Protein AF-0000000075772044 (afdb_homodimer)

Solvent-accessible surface area (backbone atoms only — not comparable to full-atom values): 18162 Å² total; per-residue (Å²): 140,86,80,78,79,76,78,76,75,72,71,73,71,61,75,82,73,80,71,65,48,26,32,25,31,59,36,70,56,97,61,34,44,30,43,41,35,38,30,55,50,97,77,28,26,38,38,38,38,43,37,35,40,49,54,53,44,52,20,14,31,36,29,22,38,16,14,32,64,92,41,59,70,57,12,58,57,63,24,42,84,78,71,51,48,29,18,28,64,86,44,92,61,32,26,56,20,32,58,28,59,48,51,25,44,61,84,64,66,6,41,22,73,42,77,49,73,40,69,63,43,36,87,51,55,65,46,37,48,66,5,13,18,46,34,40,28,69,25,44,41,43,38,34,69,65,76,51,94,44,7,46,70,63,12,54,14,66,54,70,70,43,47,33,43,23,6,34,60,30,66,71,56,59,73,55,85,127,136,87,80,79,79,75,79,75,74,72,72,72,70,62,75,83,73,81,70,65,48,27,32,23,32,58,36,69,57,98,62,34,44,32,41,40,34,38,32,55,49,96,75,28,25,37,37,37,38,44,38,36,41,48,56,52,43,52,21,14,31,36,29,21,37,17,15,31,64,92,43,61,72,56,13,58,56,64,24,40,84,77,72,52,48,29,18,27,63,87,43,90,61,32,26,56,19,32,57,26,61,48,52,24,44,61,84,65,67,5,42,22,75,41,76,49,72,39,68,63,43,36,86,51,54,65,45,38,46,67,6,14,18,44,36,38,27,68,25,45,40,43,39,34,68,66,75,51,95,42,8,47,70,63,11,54,12,66,54,69,69,43,47,32,42,24,6,33,59,30,65,73,58,58,74,54,84,127

Radius of gyration: 23.58 Å; Cα contacts (8 Å, |Δi|>4): 1017; chains: 2; bounding box: 78×52×84 Å

Sequence (356 aa):
MIFCLLICFSVMVGPIICLPRSAVVHLISEEVTGSITFTEVDDGVHVKGTIRGLEAGNYGFHIHELGDTITCDAAGAHLNPDATNHGGRDHTIRHVGDLGNIQFVGTGIGVAEVDFVDKVIALRGRNNILGRTLVLHGQEDDLGLGGHETSLTTGNAGSRVVCAVIGVNSPVEAWVDEMIFCLLICFSVMVGPIICLPRSAVVHLISEEVTGSITFTEVDDGVHVKGTIRGLEAGNYGFHIHELGDTITCDAAGAHLNPDATNHGGRDHTIRHVGDLGNIQFVGTGIGVAEVDFVDKVIALRGRNNILGRTLVLHGQEDDLGLGGHETSLTTGNAGSRVVCAVIGVNSPVEAWVDE

Nearest PDB structures (foldseek):
  3l9e-assembly2_D  TM=9.404E-01  e=1.476E-16  Bombyx mori
  3l9y-assembly1_A  TM=9.402E-01  e=4.718E-16  Bombyx mori
  2zkx-assembly1_B  TM=9.271E-01  e=8.205E-16  Homo sapiens
  3cqp-assembly2_B  TM=9.232E-01  e=5.691E-15  Homo sapiens
  6zs1-assembly1_C  TM=9.245E-01  e=8.859E-15  Thermochaetoides thermophila DSM 1495

Structure (mmCIF, N/CA/C/O backbone):
data_AF-0000000075772044-model_v1
#
loop_
_entity.id
_entity.type
_entity.pdbx_description
1 polymer 'Superoxide dismutase'
#
loop_
_atom_site.group_PDB
_atom_site.id
_atom_site.type_symbol
_atom_site.label_atom_id
_atom_site.label_alt_id
_atom_site.label_comp_id
_atom_site.label_asym_id
_atom_site.label_entity_id
_atom_site.label_seq_id
_atom_site.pdbx_PDB_ins_code
_atom_site.Cartn_x
_atom_site.Cartn_y
_atom_site.Cartn_z
_atom_site.occupancy
_atom_site.B_iso_or_equiv
_atom_site.auth_seq_id
_atom_site.auth_comp_id
_atom_site.auth_asym_id
_atom_site.auth_atom_id
_atom_site.pdbx_PDB_model_num
ATOM 1 N N . MET A 1 1 ? 55.344 8.383 38.469 1 31.86 1 MET A N 1
ATOM 2 C CA . MET A 1 1 ? 54.875 7.547 37.375 1 31.86 1 MET A CA 1
ATOM 3 C C . MET A 1 1 ? 53.375 7.32 37.438 1 31.86 1 MET A C 1
ATOM 5 O O . MET A 1 1 ? 52.906 6.555 38.281 1 31.86 1 MET A O 1
ATOM 9 N N . ILE A 1 2 ? 52.469 8.406 37.125 1 46.94 2 ILE A N 1
ATOM 10 C CA . ILE A 1 2 ? 51 8.516 37.125 1 46.94 2 ILE A CA 1
ATOM 11 C C . ILE A 1 2 ? 50.438 7.664 36 1 46.94 2 ILE A C 1
ATOM 13 O O . ILE A 1 2 ? 50.781 7.879 34.812 1 46.94 2 ILE A O 1
ATOM 17 N N . PHE A 1 3 ? 50.156 6.316 36.25 1 36.91 3 PHE A N 1
ATOM 18 C CA . PHE A 1 3 ? 49.5 5.395 35.312 1 36.91 3 PHE A CA 1
ATOM 19 C C . PHE A 1 3 ? 48.094 5.855 35.031 1 36.91 3 PHE A C 1
ATOM 21 O O . PHE A 1 3 ? 47.25 5.969 35.906 1 36.91 3 PHE A O 1
ATOM 28 N N . CYS A 1 4 ? 47.812 6.727 34.094 1 32.81 4 CYS A N 1
ATOM 29 C CA . CYS A 1 4 ? 46.5 7.082 33.562 1 32.81 4 CYS A CA 1
ATOM 30 C C . CYS A 1 4 ? 45.812 5.863 32.969 1 32.81 4 CYS A C 1
ATOM 32 O O . CYS A 1 4 ? 46.25 5.289 31.984 1 32.81 4 CYS A O 1
ATOM 34 N N . LEU A 1 5 ? 45.094 5.062 33.781 1 34.53 5 LEU A N 1
ATOM 35 C CA . LEU A 1 5 ? 44.219 4.02 33.281 1 34.53 5 LEU A CA 1
ATOM 36 C C . LEU A 1 5 ? 43.125 4.605 32.375 1 34.53 5 LEU A C 1
ATOM 38 O O . LEU A 1 5 ? 42.281 5.395 32.812 1 34.53 5 LEU A O 1
ATOM 42 N N . LEU A 1 6 ? 43.375 4.758 31.094 1 39.5 6 LEU A N 1
ATOM 43 C CA . LEU A 1 6 ? 42.375 5.105 30.078 1 39.5 6 LEU A CA 1
ATOM 44 C C . LEU A 1 6 ? 41.25 4.086 30.062 1 39.5 6 LEU A C 1
ATOM 46 O O . LEU A 1 6 ? 41.469 2.896 29.828 1 39.5 6 LEU A O 1
ATOM 50 N N . ILE A 1 7 ? 40.188 4.289 30.812 1 41.97 7 ILE A N 1
ATOM 51 C CA . ILE A 1 7 ? 39 3.451 30.719 1 41.97 7 ILE A CA 1
ATOM 52 C C . ILE A 1 7 ? 38.406 3.551 29.328 1 41.97 7 ILE A C 1
ATOM 54 O O . ILE A 1 7 ? 37.969 4.629 28.906 1 41.97 7 ILE A O 1
ATOM 58 N N . CYS A 1 8 ? 38.875 2.689 28.375 1 39.44 8 CYS A N 1
ATOM 59 C CA . CYS A 1 8 ? 38.25 2.496 27.078 1 39.44 8 CYS A CA 1
ATOM 60 C C . CYS A 1 8 ? 36.812 2.018 27.25 1 39.44 8 CYS A C 1
ATOM 62 O O . CYS A 1 8 ? 36.562 0.896 27.703 1 39.44 8 CYS A O 1
ATOM 64 N N . PHE A 1 9 ? 35.969 2.977 27.656 1 42.56 9 PHE A N 1
ATOM 65 C CA . PHE A 1 9 ? 34.594 2.564 27.578 1 42.56 9 PHE A CA 1
ATOM 66 C C . PHE A 1 9 ? 34.219 2.131 26.172 1 42.56 9 PHE A C 1
ATOM 68 O O . PHE A 1 9 ? 34.219 2.943 25.234 1 42.56 9 PHE A O 1
ATOM 75 N N . SER A 1 10 ? 34.5 0.855 25.844 1 39.53 10 SER A N 1
ATOM 76 C CA . SER A 1 10 ? 33.938 0.32 24.609 1 39.53 10 SER A CA 1
ATOM 77 C C . SER A 1 10 ? 32.406 0.494 24.594 1 39.53 10 SER A C 1
ATOM 79 O O . SER A 1 10 ? 31.719 -0.042 25.469 1 39.53 10 SER A O 1
ATOM 81 N N . VAL A 1 11 ? 31.906 1.582 24.266 1 41.75 11 VAL A N 1
ATOM 82 C CA . VAL A 1 11 ? 30.484 1.576 23.938 1 41.75 11 VAL A CA 1
ATOM 83 C C . VAL A 1 11 ? 30.172 0.436 22.969 1 41.75 11 VAL A C 1
ATOM 85 O O . VAL A 1 11 ? 30.672 0.415 21.844 1 41.75 11 VAL A O 1
ATOM 88 N N . MET A 1 12 ? 29.891 -0.772 23.5 1 35.41 12 MET A N 1
ATOM 89 C CA . MET A 1 12 ? 29.375 -1.804 22.609 1 35.41 12 MET A CA 1
ATOM 90 C C . MET A 1 12 ? 28.188 -1.283 21.797 1 35.41 12 MET A C 1
ATOM 92 O O . MET A 1 12 ? 27.109 -1.084 22.344 1 35.41 12 MET A O 1
ATOM 96 N N . VAL A 1 13 ? 28.531 -0.288 20.891 1 43.72 13 VAL A N 1
ATOM 97 C CA . VAL A 1 13 ? 27.406 -0.09 19.969 1 43.72 13 VAL A CA 1
ATOM 98 C C . VAL A 1 13 ? 26.766 -1.436 19.641 1 43.72 13 VAL A C 1
ATOM 100 O O . VAL A 1 13 ? 27.438 -2.357 19.188 1 43.72 13 VAL A O 1
ATOM 103 N N . GLY A 1 14 ? 25.859 -1.809 20.406 1 43.03 14 GLY A N 1
ATOM 104 C CA . GLY A 1 14 ? 25.172 -3.045 20.094 1 43.03 14 GLY A CA 1
ATOM 105 C C . GLY A 1 14 ? 24.953 -3.254 18.609 1 43.03 14 GLY A C 1
ATOM 106 O O . GLY A 1 14 ? 24.859 -2.289 17.844 1 43.03 14 GLY A O 1
ATOM 107 N N . PRO A 1 15 ? 25.25 -4.395 18.125 1 43.69 15 PRO A N 1
ATOM 108 C CA . PRO A 1 15 ? 25.016 -4.688 16.703 1 43.69 15 PRO A CA 1
ATOM 109 C C . PRO A 1 15 ? 23.719 -4.082 16.188 1 43.69 15 PRO A C 1
ATOM 111 O O . PRO A 1 15 ? 22.703 -4.094 16.875 1 43.69 15 PRO A O 1
ATOM 114 N N . ILE A 1 16 ? 23.75 -2.947 15.492 1 47.53 16 ILE A N 1
ATOM 115 C CA . ILE A 1 16 ? 22.562 -2.537 14.758 1 47.53 16 ILE A CA 1
ATOM 116 C C . ILE A 1 16 ? 21.828 -3.771 14.234 1 47.53 16 ILE A C 1
ATOM 118 O O . ILE A 1 16 ? 22.328 -4.469 13.352 1 47.53 16 ILE A O 1
ATOM 122 N N . ILE A 1 17 ? 21.219 -4.664 15.008 1 52.38 17 ILE A N 1
ATOM 123 C CA . ILE A 1 17 ? 20.469 -5.844 14.602 1 52.38 17 ILE A CA 1
ATOM 124 C C . ILE A 1 17 ? 19.484 -5.473 13.492 1 52.38 17 ILE A C 1
ATOM 126 O O . ILE A 1 17 ? 18.625 -4.605 13.672 1 52.38 17 ILE A O 1
ATOM 130 N N . CYS A 1 18 ? 19.875 -5.629 12.219 1 66.88 18 CYS A N 1
ATOM 131 C CA . CYS A 1 18 ? 18.984 -5.422 11.086 1 66.88 18 CYS A CA 1
ATOM 132 C C . CYS A 1 18 ? 17.75 -6.309 11.188 1 66.88 18 CYS A C 1
ATOM 134 O O . CYS A 1 18 ? 17.844 -7.531 11.086 1 66.88 18 CYS A O 1
ATOM 136 N N . LEU A 1 19 ? 16.641 -5.934 11.734 1 83.44 19 LEU A N 1
ATOM 137 C CA . LEU A 1 19 ? 15.391 -6.676 11.883 1 83.44 19 LEU A CA 1
ATOM 138 C C . LEU A 1 19 ? 14.82 -7.055 10.516 1 83.44 19 LEU A C 1
ATOM 140 O O . LEU A 1 19 ? 14.859 -6.25 9.578 1 83.44 19 LEU A O 1
ATOM 144 N N . PRO A 1 20 ? 14.5 -8.391 10.43 1 94.94 20 PRO A N 1
ATOM 145 C CA . PRO A 1 20 ? 13.844 -8.766 9.172 1 94.94 20 PRO A CA 1
ATOM 146 C C . PRO A 1 20 ? 12.633 -7.895 8.859 1 94.94 20 PRO A C 1
ATOM 148 O O . PRO A 1 20 ? 11.898 -7.496 9.766 1 94.94 20 PRO A O 1
ATOM 151 N N . ARG A 1 21 ? 12.453 -7.586 7.598 1 97.44 21 ARG A N 1
ATOM 152 C CA . ARG A 1 21 ? 11.297 -6.82 7.145 1 97.44 21 ARG A CA 1
ATOM 153 C C . ARG A 1 21 ? 10.078 -7.719 6.969 1 97.44 21 ARG A C 1
ATOM 155 O O . ARG A 1 21 ? 10.211 -8.875 6.57 1 97.44 21 ARG A O 1
ATOM 162 N N . SER A 1 22 ? 8.969 -7.172 7.309 1 98.75 22 SER A N 1
ATOM 163 C CA . SER A 1 22 ? 7.684 -7.832 7.117 1 98.75 22 SER A CA 1
ATOM 164 C C . SER A 1 22 ? 6.668 -6.891 6.48 1 98.75 22 SER A C 1
ATOM 166 O O . SER A 1 22 ? 6.609 -5.707 6.828 1 98.75 22 SER A O 1
ATOM 168 N N . ALA A 1 23 ? 5.934 -7.445 5.5 1 98.94 23 ALA A N 1
ATOM 169 C CA . ALA A 1 23 ? 4.832 -6.727 4.859 1 98.94 23 ALA A CA 1
ATOM 170 C C . ALA A 1 23 ? 3.51 -7.457 5.062 1 98.94 23 ALA A C 1
ATOM 172 O O . ALA A 1 23 ? 3.49 -8.617 5.484 1 98.94 23 ALA A O 1
ATOM 173 N N . VAL A 1 24 ? 2.412 -6.691 4.82 1 98.94 24 VAL A N 1
ATOM 174 C CA . VAL A 1 24 ? 1.086 -7.258 5.043 1 98.94 24 VAL A CA 1
ATOM 175 C C . VAL A 1 24 ? 0.119 -6.75 3.977 1 98.94 24 VAL A C 1
ATOM 177 O O . VAL A 1 24 ? 0.283 -5.645 3.457 1 98.94 24 VAL A O 1
ATOM 180 N N . VAL A 1 25 ? -0.859 -7.562 3.627 1 98.94 25 VAL A N 1
ATOM 181 C CA . VAL A 1 25 ? -1.935 -7.168 2.723 1 98.94 25 VAL A CA 1
ATOM 182 C C . VAL A 1 25 ? -3.246 -7.812 3.168 1 98.94 25 VAL A C 1
ATOM 184 O O . VAL A 1 25 ? -3.26 -8.961 3.615 1 98.94 25 VAL A O 1
ATOM 187 N N . HIS A 1 26 ? -4.316 -7.078 3.119 1 98.88 26 HIS A N 1
ATOM 188 C CA . HIS A 1 26 ? -5.656 -7.562 3.42 1 98.88 26 HIS A CA 1
ATOM 189 C C . HIS A 1 26 ? -6.527 -7.586 2.168 1 98.88 26 HIS A C 1
ATOM 191 O O . HIS A 1 26 ? -6.785 -6.539 1.565 1 98.88 26 HIS A O 1
ATOM 197 N N . LEU A 1 27 ? -6.938 -8.719 1.768 1 98.81 27 LEU A N 1
ATOM 198 C CA . LEU A 1 27 ? -7.879 -8.898 0.669 1 98.81 27 LEU A CA 1
ATOM 199 C C . LEU A 1 27 ? -9.32 -8.883 1.18 1 98.81 27 LEU A C 1
ATOM 201 O O . LEU A 1 27 ? -9.734 -9.797 1.898 1 98.81 27 LEU A O 1
ATOM 205 N N . ILE A 1 28 ? -10.039 -7.836 0.784 1 97.94 28 ILE A N 1
ATOM 206 C CA . ILE A 1 28 ? -11.398 -7.691 1.3 1 97.94 28 ILE A CA 1
ATOM 207 C C . ILE A 1 28 ? -12.344 -7.316 0.162 1 97.94 28 ILE A C 1
ATOM 209 O O . ILE A 1 28 ? -12.133 -6.32 -0.531 1 97.94 28 ILE A O 1
ATOM 213 N N . SER A 1 29 ? -13.273 -8.023 -0.127 1 96.56 29 SER A N 1
ATOM 214 C CA . SER A 1 29 ? -14.422 -7.789 -0.992 1 96.56 29 SER A CA 1
ATOM 215 C C . SER A 1 29 ? -15.703 -8.344 -0.372 1 96.56 29 SER A C 1
ATOM 217 O O . SER A 1 29 ? -15.711 -8.734 0.797 1 96.56 29 SER A O 1
ATOM 219 N N . GLU A 1 30 ? -16.812 -8.25 -1.104 1 94.75 30 GLU A N 1
ATOM 220 C CA . GLU A 1 30 ? -18.062 -8.82 -0.618 1 94.75 30 GLU A CA 1
ATOM 221 C C . GLU A 1 30 ? -17.953 -10.328 -0.417 1 94.75 30 GLU A C 1
ATOM 223 O O . GLU A 1 30 ? -18.531 -10.875 0.518 1 94.75 30 GLU A O 1
ATOM 228 N N . GLU A 1 31 ? -17.172 -10.992 -1.211 1 94.69 31 GLU A N 1
ATOM 229 C CA . GLU A 1 31 ? -17.156 -12.453 -1.243 1 94.69 31 GLU A CA 1
ATOM 230 C C . GLU A 1 31 ? -15.898 -13.008 -0.58 1 94.69 31 GLU A C 1
ATOM 232 O O . GLU A 1 31 ? -15.93 -14.109 -0.013 1 94.69 31 GLU A O 1
ATOM 237 N N . VAL A 1 32 ? -14.875 -12.242 -0.636 1 98.38 32 VAL A N 1
ATOM 238 C CA . VAL A 1 32 ? -13.57 -12.773 -0.252 1 98.38 32 VAL A CA 1
ATOM 239 C C . VAL A 1 32 ? -12.992 -11.945 0.894 1 98.38 32 VAL A C 1
ATOM 241 O O . VAL A 1 32 ? -13.062 -10.711 0.873 1 98.38 32 VAL A O 1
ATOM 244 N N . THR A 1 33 ? -12.477 -12.594 1.909 1 98.5 33 THR A N 1
ATOM 245 C CA . THR A 1 33 ? -11.75 -11.953 3 1 98.5 33 THR A CA 1
ATOM 246 C C . THR A 1 33 ? -10.5 -12.742 3.359 1 98.5 33 THR A C 1
ATOM 248 O O . THR A 1 33 ? -10.523 -13.977 3.395 1 98.5 33 THR A O 1
ATOM 251 N N . GLY A 1 34 ? -9.398 -12.078 3.566 1 98.81 34 GLY A N 1
ATOM 252 C CA . GLY A 1 34 ? -8.18 -12.742 3.988 1 98.81 34 GLY A CA 1
ATOM 253 C C . GLY A 1 34 ? -7.016 -11.789 4.191 1 98.81 34 GLY A C 1
ATOM 254 O O . GLY A 1 34 ? -7.09 -10.625 3.807 1 98.81 34 GLY A O 1
ATOM 255 N N . SER A 1 35 ? -6.031 -12.266 4.875 1 98.88 35 SER A N 1
ATOM 256 C CA . SER A 1 35 ? -4.801 -11.516 5.121 1 98.88 35 SER A CA 1
ATOM 257 C C . SER A 1 35 ? -3.57 -12.367 4.824 1 98.88 35 SER A C 1
ATOM 259 O O . SER A 1 35 ? -3.543 -13.562 5.137 1 98.88 35 SER A O 1
ATOM 261 N N . ILE A 1 36 ? -2.615 -11.773 4.211 1 98.94 36 ILE A N 1
ATOM 262 C CA . ILE A 1 36 ? -1.347 -12.422 3.896 1 98.94 36 ILE A CA 1
ATOM 263 C C . ILE A 1 36 ? -0.19 -11.594 4.449 1 98.94 36 ILE A C 1
ATOM 265 O O . ILE A 1 36 ? -0.177 -10.367 4.309 1 98.94 36 ILE A O 1
ATOM 269 N N . THR A 1 37 ? 0.744 -12.219 5.07 1 98.94 37 THR A N 1
ATOM 270 C CA . THR A 1 37 ? 1.987 -11.578 5.488 1 98.94 37 THR A CA 1
ATOM 271 C C . THR A 1 37 ? 3.158 -12.07 4.641 1 98.94 37 THR A C 1
ATOM 273 O O . THR A 1 37 ? 3.168 -13.219 4.195 1 98.94 37 THR A O 1
ATOM 276 N N . PHE A 1 38 ? 4.039 -11.227 4.391 1 98.94 38 PHE A N 1
ATOM 277 C CA . PHE A 1 38 ? 5.316 -11.469 3.729 1 98.94 38 PHE A CA 1
ATOM 278 C C . PHE A 1 38 ? 6.477 -11.164 4.668 1 98.94 38 PHE A C 1
ATOM 280 O O . PHE A 1 38 ? 6.715 -10.008 5.016 1 98.94 38 PHE A O 1
ATOM 287 N N . THR A 1 39 ? 7.203 -12.164 5.031 1 98.88 39 THR A N 1
ATOM 288 C CA . THR A 1 39 ? 8.266 -11.961 6.008 1 98.88 39 THR A CA 1
ATOM 289 C C . THR A 1 39 ? 9.602 -12.453 5.461 1 98.88 39 THR A C 1
ATOM 291 O O . THR A 1 39 ? 9.703 -13.578 4.973 1 98.88 39 THR A O 1
ATOM 294 N N . GLU A 1 40 ? 10.609 -11.586 5.551 1 98.31 40 GLU A N 1
ATOM 295 C CA . GLU A 1 40 ? 11.953 -12.008 5.148 1 98.31 40 GLU A CA 1
ATOM 296 C C . GLU A 1 40 ? 12.453 -13.156 6.027 1 98.31 40 GLU A C 1
ATOM 298 O O . GLU A 1 40 ? 12.367 -13.086 7.254 1 98.31 40 GLU A O 1
ATOM 303 N N . VAL A 1 41 ? 12.891 -14.188 5.371 1 97.94 41 VAL A N 1
ATOM 304 C CA . VAL A 1 41 ? 13.57 -15.305 6.012 1 97.94 41 VAL A CA 1
ATOM 305 C C . VAL A 1 41 ? 14.883 -15.594 5.289 1 97.94 41 VAL A C 1
ATOM 307 O O . VAL A 1 41 ? 15.219 -14.922 4.312 1 97.94 41 VAL A O 1
ATOM 310 N N . ASP A 1 42 ? 15.688 -16.469 5.742 1 95 42 ASP A N 1
ATOM 311 C CA . ASP A 1 42 ? 17.031 -16.719 5.238 1 95 42 ASP A CA 1
ATOM 312 C C . ASP A 1 42 ? 17.016 -17.047 3.748 1 95 42 ASP A C 1
ATOM 314 O O . ASP A 1 42 ? 17.891 -16.625 3 1 95 42 ASP A O 1
ATOM 318 N N . ASP A 1 43 ? 15.984 -17.797 3.338 1 94.75 43 ASP A N 1
ATOM 319 C CA . ASP A 1 43 ? 16 -18.297 1.967 1 94.75 43 ASP A CA 1
ATOM 320 C C . ASP A 1 43 ? 14.891 -17.641 1.137 1 94.75 43 ASP A C 1
ATOM 322 O O . ASP A 1 43 ? 14.344 -18.266 0.229 1 94.75 43 ASP A O 1
ATOM 326 N N . GLY A 1 44 ? 14.555 -16.438 1.446 1 97.81 44 GLY A N 1
ATOM 327 C CA . GLY A 1 44 ? 13.531 -15.766 0.662 1 97.81 44 GLY A CA 1
ATOM 328 C C . GLY A 1 44 ? 12.5 -15.055 1.515 1 97.81 44 GLY A C 1
ATOM 329 O O . GLY A 1 44 ? 12.844 -14.438 2.525 1 97.81 44 GLY A O 1
ATOM 330 N N . VAL A 1 45 ? 11.273 -14.992 1.058 1 98.88 45 VAL A N 1
ATOM 331 C CA . VAL A 1 45 ? 10.156 -14.367 1.751 1 98.88 45 VAL A CA 1
ATOM 332 C C . VAL A 1 45 ? 9.109 -15.43 2.104 1 98.88 45 VAL A C 1
ATOM 334 O O . VAL A 1 45 ? 8.648 -16.172 1.232 1 98.88 45 VAL A O 1
ATOM 337 N N . HIS A 1 46 ? 8.805 -15.531 3.373 1 98.94 46 HIS A N 1
ATOM 338 C CA . HIS A 1 46 ? 7.734 -16.406 3.842 1 98.94 46 HIS A CA 1
ATOM 339 C C . HIS A 1 46 ? 6.371 -15.75 3.648 1 98.94 46 HIS A C 1
ATOM 341 O O . HIS A 1 46 ? 6.09 -14.703 4.234 1 98.94 46 HIS A O 1
ATOM 347 N N . VAL A 1 47 ? 5.57 -16.375 2.773 1 98.94 47 VAL A N 1
ATOM 348 C CA . VAL A 1 47 ? 4.211 -15.93 2.48 1 98.94 47 VAL A CA 1
ATOM 349 C C . VAL A 1 47 ? 3.211 -16.766 3.275 1 98.94 47 VAL A C 1
ATOM 351 O O . VAL A 1 47 ? 3.131 -17.984 3.096 1 98.94 47 VAL A O 1
ATOM 354 N N . LYS A 1 48 ? 2.48 -16.031 4.125 1 98.94 48 LYS A N 1
ATOM 355 C CA . LYS A 1 48 ? 1.662 -16.781 5.066 1 98.94 48 LYS A CA 1
ATOM 356 C C . LYS A 1 48 ? 0.343 -16.078 5.348 1 98.94 48 LYS A C 1
ATOM 358 O O . LYS A 1 48 ? 0.314 -14.852 5.5 1 98.94 48 LYS A O 1
ATOM 363 N N . GLY A 1 49 ? -0.729 -16.906 5.434 1 98.94 49 GLY A N 1
ATOM 364 C CA . GLY A 1 49 ? -2.025 -16.359 5.812 1 98.94 49 GLY A CA 1
ATOM 365 C C . GLY A 1 49 ? -3.186 -17.25 5.402 1 98.94 49 GLY A C 1
ATOM 366 O O . GLY A 1 49 ? -3 -18.438 5.137 1 98.94 49 GLY A O 1
ATOM 367 N N . THR A 1 50 ? -4.352 -16.672 5.492 1 98.94 50 THR A N 1
ATOM 368 C CA . THR A 1 50 ? -5.578 -17.391 5.148 1 98.94 50 THR A CA 1
ATOM 369 C C . THR A 1 50 ? -6.512 -16.5 4.34 1 98.94 50 THR A C 1
ATOM 371 O O . THR A 1 50 ? -6.609 -15.297 4.594 1 98.94 50 THR A O 1
ATOM 374 N N . ILE A 1 51 ? -7.133 -17.109 3.387 1 98.88 51 ILE A N 1
ATOM 375 C CA . ILE A 1 51 ? -8.148 -16.438 2.582 1 98.88 51 ILE A CA 1
ATOM 376 C C . ILE A 1 51 ? -9.422 -17.281 2.549 1 98.88 51 ILE A C 1
ATOM 378 O O . ILE A 1 51 ? -9.352 -18.516 2.396 1 98.88 51 ILE A O 1
ATOM 382 N N . ARG A 1 52 ? -10.547 -16.688 2.631 1 98.56 52 ARG A N 1
ATOM 383 C CA . ARG A 1 52 ? -11.844 -17.344 2.596 1 98.56 52 ARG A CA 1
ATOM 384 C C . ARG A 1 52 ? -12.758 -16.703 1.55 1 98.56 52 ARG A C 1
ATOM 386 O O . ARG A 1 52 ? -12.672 -15.5 1.296 1 98.56 52 ARG A O 1
ATOM 393 N N . GLY A 1 53 ? -13.648 -17.609 0.971 1 98.25 53 GLY A N 1
ATOM 394 C CA . GLY A 1 53 ? -14.703 -16.969 0.21 1 98.25 53 GLY A CA 1
ATOM 395 C C . GLY A 1 53 ? -14.984 -17.656 -1.115 1 98.25 53 GLY A C 1
ATOM 396 O O . GLY A 1 53 ? -16.109 -17.625 -1.608 1 98.25 53 GLY A O 1
ATOM 397 N N . LEU A 1 54 ? -13.977 -18.266 -1.696 1 97.81 54 LEU A N 1
ATOM 398 C CA . LEU A 1 54 ? -14.188 -18.906 -2.988 1 97.81 54 LEU A CA 1
ATOM 399 C C . LEU A 1 54 ? -14.508 -20.391 -2.812 1 97.81 54 LEU A C 1
ATOM 401 O O . LEU A 1 54 ? -14.227 -20.969 -1.762 1 97.81 54 LEU A O 1
ATOM 405 N N . GLU A 1 55 ? -15.055 -20.953 -3.846 1 97.44 55 GLU A N 1
ATOM 406 C CA . GLU A 1 55 ? -15.32 -22.391 -3.844 1 97.44 55 GLU A CA 1
ATOM 407 C C . GLU A 1 55 ? -14.016 -23.188 -3.887 1 97.44 55 GLU A C 1
ATOM 409 O O . GLU A 1 55 ? -12.977 -22.656 -4.277 1 97.44 55 GLU A O 1
ATOM 414 N N . ALA A 1 56 ? -14.141 -24.453 -3.482 1 98.44 56 ALA A N 1
ATOM 415 C CA . ALA A 1 56 ? -12.984 -25.344 -3.549 1 98.44 56 ALA A CA 1
ATOM 416 C C . ALA A 1 56 ? -12.383 -25.359 -4.953 1 98.44 56 ALA A C 1
ATOM 418 O O . ALA A 1 56 ? -13.117 -25.391 -5.945 1 98.44 56 ALA A O 1
ATOM 419 N N . GLY A 1 57 ? -11.031 -25.266 -4.988 1 98.44 57 GLY A N 1
ATOM 420 C CA . GLY A 1 57 ? -10.328 -25.203 -6.258 1 98.44 57 GLY A CA 1
ATOM 421 C C . GLY A 1 57 ? -9.016 -24.453 -6.188 1 98.44 57 GLY A C 1
ATOM 422 O O . GLY A 1 57 ? -8.617 -23.984 -5.117 1 98.44 57 GLY A O 1
ATOM 423 N N . ASN A 1 58 ? -8.312 -24.422 -7.266 1 98.62 58 ASN A N 1
ATOM 424 C CA . ASN A 1 58 ? -7.082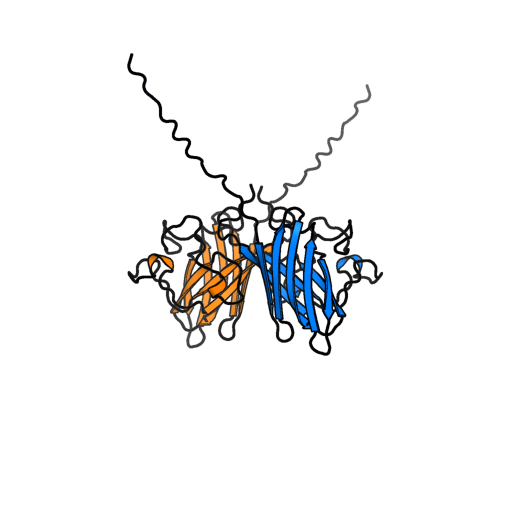 -23.656 -7.414 1 98.62 58 ASN A CA 1
ATOM 425 C C . ASN A 1 58 ? -7.34 -22.312 -8.086 1 98.62 58 ASN A C 1
ATOM 427 O O . ASN A 1 58 ? -8.133 -22.219 -9.023 1 98.62 58 ASN A O 1
ATOM 431 N N . TYR A 1 59 ? -6.707 -21.312 -7.609 1 98.75 59 TYR A N 1
ATOM 432 C CA . TYR A 1 59 ? -6.855 -19.984 -8.172 1 98.75 59 TYR A CA 1
ATOM 433 C C . TYR A 1 59 ? -5.508 -19.281 -8.289 1 98.75 59 TYR A C 1
ATOM 435 O O . TYR A 1 59 ? -4.664 -19.391 -7.398 1 98.75 59 TYR A O 1
ATOM 443 N N . GLY A 1 60 ? -5.293 -18.609 -9.391 1 98.94 60 GLY A N 1
ATOM 444 C CA . GLY A 1 60 ? -4.059 -17.859 -9.617 1 98.94 60 GLY A CA 1
ATOM 445 C C . GLY A 1 60 ? -3.801 -16.797 -8.57 1 98.94 60 GLY A C 1
ATOM 446 O O . GLY A 1 60 ? -4.727 -16.109 -8.148 1 98.94 60 GLY A O 1
ATOM 447 N N . PHE A 1 61 ? -2.611 -16.719 -8.219 1 98.94 61 PHE A N 1
ATOM 448 C CA . PHE A 1 61 ? -2.141 -15.836 -7.16 1 98.94 61 PHE A CA 1
ATOM 449 C C . PHE A 1 61 ? -0.878 -15.102 -7.59 1 98.94 61 PHE A C 1
ATOM 451 O O . PHE A 1 61 ? 0.171 -15.719 -7.785 1 98.94 61 PHE A O 1
ATOM 458 N N . HIS A 1 62 ? -1.011 -13.688 -7.789 1 98.94 62 HIS A N 1
ATOM 459 C CA . HIS A 1 62 ? 0.108 -12.977 -8.398 1 98.94 62 HIS A CA 1
ATOM 460 C C . HIS A 1 62 ? 0.314 -11.609 -7.746 1 98.94 62 HIS A C 1
ATOM 462 O O . HIS A 1 62 ? -0.625 -11.031 -7.191 1 98.94 62 HIS A O 1
ATOM 468 N N . ILE A 1 63 ? 1.524 -11.141 -7.793 1 98.94 63 ILE A N 1
ATOM 469 C CA . ILE A 1 63 ? 1.831 -9.75 -7.477 1 98.94 63 ILE A CA 1
ATOM 470 C C . ILE A 1 63 ? 1.938 -8.938 -8.766 1 98.94 63 ILE A C 1
ATOM 472 O O . ILE A 1 63 ? 2.67 -9.32 -9.688 1 98.94 63 ILE A O 1
ATOM 476 N N . HIS A 1 64 ? 1.208 -7.91 -8.828 1 98.94 64 HIS A N 1
ATOM 477 C CA . HIS A 1 64 ? 1.15 -7.051 -10 1 98.94 64 HIS A CA 1
ATOM 478 C C . HIS A 1 64 ? 2.035 -5.82 -9.828 1 98.94 64 HIS A C 1
ATOM 480 O O . HIS A 1 64 ? 2.422 -5.48 -8.711 1 98.94 64 HIS A O 1
ATOM 486 N N . GLU A 1 65 ? 2.309 -5.16 -10.914 1 98.69 65 GLU A N 1
ATOM 487 C CA . GLU A 1 65 ? 3.436 -4.234 -11.023 1 98.69 65 GLU A CA 1
ATOM 488 C C . GLU A 1 65 ? 3.096 -2.877 -10.422 1 98.69 65 GLU A C 1
ATOM 490 O O . GLU A 1 65 ? 3.988 -2.135 -10.008 1 98.69 65 GLU A O 1
ATOM 495 N N . LEU A 1 66 ? 1.828 -2.523 -10.281 1 98.81 66 LEU A N 1
ATOM 496 C CA . LEU A 1 66 ? 1.438 -1.228 -9.742 1 98.81 66 LEU A CA 1
ATOM 497 C C . LEU A 1 66 ? 0.621 -1.396 -8.461 1 98.81 66 LEU A C 1
ATOM 499 O O . LEU A 1 66 ? 0.185 -2.504 -8.141 1 98.81 66 LEU A O 1
ATOM 503 N N . GLY A 1 67 ? 0.567 -0.324 -7.703 1 98.88 67 GLY A N 1
ATOM 504 C CA . GLY A 1 67 ? -0.214 -0.291 -6.477 1 98.88 67 GLY A CA 1
ATOM 505 C C . GLY A 1 67 ? -1.488 0.523 -6.602 1 98.88 67 GLY A C 1
ATOM 506 O O . GLY A 1 67 ? -2.029 0.998 -5.602 1 98.88 67 GLY A O 1
ATOM 507 N N . ASP A 1 68 ? -1.872 0.804 -7.855 1 98.81 68 ASP A N 1
ATOM 508 C CA . ASP A 1 68 ? -3.17 1.424 -8.109 1 98.81 68 ASP A CA 1
ATOM 509 C C . ASP A 1 68 ? -4.293 0.39 -8.055 1 98.81 68 ASP A C 1
ATOM 511 O O . ASP A 1 68 ? -4.348 -0.513 -8.891 1 98.81 68 ASP A O 1
ATOM 515 N N . THR A 1 69 ? -5.23 0.541 -7.047 1 98.25 69 THR A N 1
ATOM 516 C CA . THR A 1 69 ? -6.258 -0.48 -6.863 1 98.25 69 THR A CA 1
ATOM 517 C C . THR A 1 69 ? -7.652 0.135 -6.938 1 98.25 69 THR A C 1
ATOM 519 O O . THR A 1 69 ? -8.578 -0.33 -6.266 1 98.25 69 THR A O 1
ATOM 522 N N . ILE A 1 70 ? -7.75 1.257 -7.652 1 98.19 70 ILE A N 1
ATOM 523 C CA . ILE A 1 70 ? -9.102 1.775 -7.844 1 98.19 70 ILE A CA 1
ATOM 524 C C . ILE A 1 70 ? -9.992 0.687 -8.438 1 98.19 70 ILE A C 1
ATOM 526 O O . ILE A 1 70 ? -11.164 0.564 -8.062 1 98.19 70 ILE A O 1
ATOM 530 N N . THR A 1 71 ? -9.547 -0.03 -9.352 1 98 71 THR A N 1
ATOM 531 C CA . THR A 1 71 ? -9.953 -1.367 -9.773 1 98 71 THR A CA 1
ATOM 532 C C . THR A 1 71 ? -8.75 -2.312 -9.789 1 98 71 THR A C 1
ATOM 534 O O . THR A 1 71 ? -7.605 -1.869 -9.859 1 98 71 THR A O 1
ATOM 537 N N . CYS A 1 72 ? -9.078 -3.582 -9.758 1 98.56 72 CYS A N 1
ATOM 538 C CA . CYS A 1 72 ? -7.945 -4.504 -9.789 1 98.56 72 CYS A CA 1
ATOM 539 C C . CYS A 1 72 ? -7.234 -4.453 -11.133 1 98.56 72 CYS A C 1
ATOM 541 O O . CYS A 1 72 ? -6.055 -4.797 -11.227 1 98.56 72 CYS A O 1
ATOM 543 N N . ASP A 1 73 ? -7.828 -4.027 -12.141 1 98.56 73 ASP A N 1
ATOM 544 C CA . ASP A 1 73 ? -7.191 -3.863 -13.445 1 98.56 73 ASP A CA 1
ATOM 545 C C . ASP A 1 73 ? -6.125 -2.77 -13.398 1 98.56 73 ASP A C 1
ATOM 547 O O . ASP A 1 73 ? -5.113 -2.854 -14.102 1 98.56 73 ASP A O 1
ATOM 551 N N . ALA A 1 74 ? -6.348 -1.797 -12.594 1 98.75 74 ALA A N 1
ATOM 552 C CA . ALA A 1 74 ? -5.441 -0.653 -12.523 1 98.75 74 ALA A CA 1
ATOM 553 C C . ALA A 1 74 ? -4.098 -1.055 -11.922 1 98.75 74 ALA A C 1
ATOM 555 O O . ALA A 1 74 ? -3.125 -0.303 -12.008 1 98.75 74 ALA A O 1
ATOM 556 N N . ALA A 1 75 ? -3.986 -2.242 -11.414 1 98.75 75 ALA A N 1
ATOM 557 C CA . ALA A 1 75 ? -2.744 -2.736 -10.82 1 98.75 75 ALA A CA 1
ATOM 558 C C . ALA A 1 75 ? -1.742 -3.131 -11.906 1 98.75 75 ALA A C 1
ATOM 560 O O . ALA A 1 75 ? -0.593 -3.461 -11.602 1 98.75 75 ALA A O 1
ATOM 561 N N . GLY A 1 76 ? -2.18 -3.133 -13.156 1 98.69 76 GLY A N 1
ATOM 562 C CA . GLY A 1 76 ? -1.271 -3.428 -14.25 1 98.69 76 GLY A CA 1
ATOM 563 C C . GLY A 1 76 ? -0.938 -4.902 -14.375 1 98.69 76 GLY A C 1
ATOM 564 O O . GLY A 1 76 ? -1.663 -5.754 -13.852 1 98.69 76 GLY A O 1
ATOM 565 N N . ALA A 1 77 ? 0.121 -5.223 -15.117 1 98.62 77 ALA A N 1
ATOM 566 C CA . ALA A 1 77 ? 0.536 -6.594 -15.391 1 98.62 77 ALA A CA 1
ATOM 567 C C . ALA A 1 77 ? 1.241 -7.203 -14.18 1 98.62 77 ALA A C 1
ATOM 569 O O . ALA A 1 77 ? 1.441 -6.531 -13.172 1 98.62 77 ALA A O 1
ATOM 570 N N . HIS A 1 78 ? 1.526 -8.531 -14.281 1 98.88 78 HIS A N 1
ATOM 571 C CA . HIS A 1 78 ? 2.363 -9.156 -13.258 1 98.88 78 HIS A CA 1
ATOM 572 C C . HIS A 1 78 ? 3.684 -8.406 -13.102 1 98.88 78 HIS A C 1
ATOM 574 O O . HIS A 1 78 ? 4.234 -7.898 -14.086 1 98.88 78 HIS A O 1
ATOM 580 N N . LEU A 1 79 ? 4.188 -8.344 -11.914 1 98.75 79 LEU A N 1
ATOM 581 C CA . LEU A 1 79 ? 5.531 -7.816 -11.688 1 98.75 79 LEU A CA 1
ATOM 582 C C . LEU A 1 79 ? 6.57 -8.641 -12.445 1 98.75 79 LEU A C 1
ATOM 584 O O . LEU A 1 79 ? 6.828 -9.797 -12.094 1 98.75 79 LEU A O 1
ATOM 588 N N . ASN A 1 80 ? 7.195 -8 -13.461 1 98.12 80 ASN A N 1
ATOM 589 C CA . ASN A 1 80 ? 8.086 -8.711 -14.375 1 98.12 80 ASN A CA 1
ATOM 590 C C . ASN A 1 80 ? 9.234 -7.82 -14.844 1 98.12 80 ASN A C 1
ATOM 592 O O . ASN A 1 80 ? 9.375 -7.555 -16.047 1 98.12 80 ASN A O 1
ATOM 596 N N . PRO A 1 81 ? 10.094 -7.465 -13.867 1 95.56 81 PRO A N 1
ATOM 597 C CA . PRO A 1 81 ? 11.18 -6.562 -14.25 1 95.56 81 PRO A CA 1
ATOM 598 C C . PRO A 1 81 ? 12.133 -7.188 -15.273 1 95.56 81 PRO A C 1
ATOM 600 O O . PRO A 1 81 ? 12.867 -6.469 -15.961 1 95.56 81 PRO A O 1
ATOM 603 N N . ASP A 1 82 ? 12.117 -8.469 -15.438 1 94.69 82 ASP A N 1
ATOM 604 C CA . ASP A 1 82 ? 13.078 -9.141 -16.297 1 94.69 82 ASP A CA 1
ATOM 605 C C . ASP A 1 82 ? 12.445 -9.508 -17.641 1 94.69 82 ASP A C 1
ATOM 607 O O . ASP A 1 82 ? 13.086 -10.133 -18.484 1 94.69 82 ASP A O 1
ATOM 611 N N . ALA A 1 83 ? 11.234 -9.188 -17.828 1 96.31 83 ALA A N 1
ATOM 612 C CA . ALA A 1 83 ? 10.523 -9.438 -19.078 1 96.31 83 ALA A CA 1
ATOM 613 C C . ALA A 1 83 ? 10.602 -10.906 -19.469 1 96.31 83 ALA A C 1
ATOM 615 O O . ALA A 1 83 ? 10.945 -11.227 -20.609 1 96.31 83 ALA A O 1
ATOM 616 N N . THR A 1 84 ? 10.352 -11.727 -18.531 1 98.12 84 THR A N 1
ATOM 617 C CA . THR A 1 84 ? 10.359 -13.164 -18.781 1 98.12 84 THR A CA 1
ATOM 618 C C . THR A 1 84 ? 8.945 -13.664 -19.078 1 98.12 84 THR A C 1
ATOM 620 O O . THR A 1 84 ? 7.973 -12.922 -18.906 1 98.12 84 THR A O 1
ATOM 623 N N . ASN A 1 85 ? 8.875 -14.891 -19.547 1 98.62 85 ASN A N 1
ATOM 624 C CA . ASN A 1 85 ? 7.586 -15.57 -19.641 1 98.62 85 ASN A CA 1
ATOM 625 C C . ASN A 1 85 ? 7.031 -15.922 -18.266 1 98.62 85 ASN A C 1
ATOM 627 O O . ASN A 1 85 ? 7.789 -16.078 -17.312 1 98.62 85 ASN A O 1
ATOM 631 N N . HIS A 1 86 ? 5.719 -16.047 -18.312 1 98.81 86 HIS A N 1
ATOM 632 C CA . HIS A 1 86 ? 5.027 -16.484 -17.109 1 98.81 86 HIS A CA 1
ATOM 633 C C . HIS A 1 86 ? 5.414 -17.906 -16.734 1 98.81 86 HIS A C 1
ATOM 635 O O . HIS A 1 86 ? 5.668 -18.734 -17.609 1 98.81 86 HIS A O 1
ATOM 641 N N . GLY A 1 87 ? 5.469 -18.188 -15.414 1 98.62 87 GLY A N 1
ATOM 642 C CA . GLY A 1 87 ? 5.715 -19.531 -14.875 1 98.62 87 GLY A CA 1
ATOM 643 C C . GLY A 1 87 ? 5.125 -19.734 -13.492 1 98.62 87 GLY A C 1
ATOM 644 O O . GLY A 1 87 ? 4.391 -18.875 -12.992 1 98.62 87 GLY A O 1
ATOM 645 N N . GLY A 1 88 ? 5.348 -20.859 -12.93 1 97.31 88 GLY A N 1
ATOM 646 C CA . GLY A 1 88 ? 4.914 -21.172 -11.57 1 97.31 88 GLY A CA 1
ATOM 647 C C . GLY A 1 88 ? 5.965 -20.844 -10.523 1 97.31 88 GLY A C 1
ATOM 648 O O . GLY A 1 88 ? 7.094 -20.484 -10.859 1 97.31 88 GLY A O 1
ATOM 649 N N . ARG A 1 89 ? 5.617 -21.016 -9.312 1 96.06 89 ARG A N 1
ATOM 650 C CA . ARG A 1 89 ? 6.449 -20.656 -8.172 1 96.06 89 ARG A CA 1
ATOM 651 C C . ARG A 1 89 ? 7.793 -21.375 -8.219 1 96.06 89 ARG A C 1
ATOM 653 O O . ARG A 1 89 ? 8.82 -20.828 -7.824 1 96.06 89 ARG A O 1
ATOM 660 N N . ASP A 1 90 ? 7.773 -22.578 -8.734 1 95.19 90 ASP A N 1
ATOM 661 C CA . ASP A 1 90 ? 8.977 -23.406 -8.68 1 95.19 90 ASP A CA 1
ATOM 662 C C . ASP A 1 90 ? 9.703 -23.391 -10.023 1 95.19 90 ASP A C 1
ATOM 664 O O . ASP A 1 90 ? 10.688 -24.125 -10.203 1 95.19 90 ASP A O 1
ATOM 668 N N . HIS A 1 91 ? 9.25 -22.609 -10.938 1 97.56 91 HIS A N 1
ATOM 669 C CA . HIS A 1 91 ? 9.883 -22.562 -12.25 1 97.56 91 HIS A CA 1
ATOM 670 C C . HIS A 1 91 ? 11.094 -21.625 -12.242 1 97.56 91 HIS A C 1
ATOM 672 O O . HIS A 1 91 ? 11.086 -20.609 -11.539 1 97.56 91 HIS A O 1
ATOM 678 N N . THR A 1 92 ? 12.07 -21.922 -13.023 1 96.5 92 THR A N 1
ATOM 679 C CA . THR A 1 92 ? 13.258 -21.078 -13.156 1 96.5 92 THR A CA 1
ATOM 680 C C . THR A 1 92 ? 12.945 -19.812 -13.953 1 96.5 92 THR A C 1
ATOM 682 O O . THR A 1 92 ? 13.5 -18.75 -13.68 1 96.5 92 THR A O 1
ATOM 685 N N . ILE A 1 93 ? 12.195 -20.031 -14.984 1 97.44 93 ILE A N 1
ATOM 686 C CA . ILE A 1 93 ? 11.734 -18.891 -15.766 1 97.44 93 ILE A CA 1
ATOM 687 C C . ILE A 1 93 ? 10.32 -18.5 -15.328 1 97.44 93 ILE A C 1
ATOM 689 O O . ILE A 1 93 ? 9.383 -19.297 -15.469 1 97.44 93 ILE A O 1
ATOM 693 N N . ARG A 1 94 ? 10.164 -17.344 -14.836 1 98.56 94 ARG A N 1
ATOM 694 C CA . ARG A 1 94 ? 8.891 -16.797 -14.375 1 98.56 94 ARG A CA 1
ATOM 695 C C . ARG A 1 94 ? 8.992 -15.305 -14.125 1 98.56 94 ARG A C 1
ATOM 697 O O . ARG A 1 94 ? 10.094 -14.766 -13.992 1 98.56 94 ARG A O 1
ATOM 704 N N . HIS A 1 95 ? 7.801 -14.602 -14.133 1 98.62 95 HIS A N 1
ATOM 705 C CA . HIS A 1 95 ? 7.789 -13.266 -13.547 1 98.62 95 HIS A CA 1
ATOM 706 C C . HIS A 1 95 ? 8.188 -13.305 -12.078 1 98.62 95 HIS A C 1
ATOM 708 O O . HIS A 1 95 ? 7.996 -14.32 -11.406 1 98.62 95 HIS A O 1
ATOM 714 N N . VAL A 1 96 ? 8.617 -12.195 -11.586 1 98.44 96 VAL A N 1
ATOM 715 C CA . VAL A 1 96 ? 8.859 -12.039 -10.148 1 98.44 96 VAL A CA 1
ATOM 716 C C . VAL A 1 96 ? 7.555 -12.242 -9.383 1 98.44 96 VAL A C 1
ATOM 718 O O . VAL A 1 96 ? 7.543 -12.875 -8.32 1 98.44 96 VAL A O 1
ATOM 721 N N . GLY A 1 97 ? 6.426 -11.805 -9.898 1 98.81 97 GLY A N 1
ATOM 722 C CA . GLY A 1 97 ? 5.156 -11.781 -9.188 1 98.81 97 GLY A CA 1
ATOM 723 C C . GLY A 1 97 ? 4.375 -13.078 -9.32 1 98.81 97 GLY A C 1
ATOM 724 O O . GLY A 1 97 ? 3.244 -13.18 -8.844 1 98.81 97 GLY A O 1
ATOM 725 N N . ASP A 1 98 ? 4.941 -14.102 -9.969 1 98.88 98 ASP A N 1
ATOM 726 C CA . ASP A 1 98 ? 4.227 -15.344 -10.234 1 98.88 98 ASP A CA 1
ATOM 727 C C . ASP A 1 98 ? 4.258 -16.266 -9.016 1 98.88 98 ASP A C 1
ATOM 729 O O . ASP A 1 98 ? 5.105 -17.156 -8.922 1 98.88 98 ASP A O 1
ATOM 733 N N . LEU A 1 99 ? 3.223 -16.219 -8.188 1 98.88 99 LEU A N 1
ATOM 734 C CA . LEU A 1 99 ? 3.199 -17.016 -6.965 1 98.88 99 LEU A CA 1
ATOM 735 C C . LEU A 1 99 ? 2.412 -18.297 -7.172 1 98.88 99 LEU A C 1
ATOM 737 O O . LEU A 1 99 ? 2.166 -19.047 -6.215 1 98.88 99 LEU A O 1
ATOM 741 N N . GLY A 1 100 ? 1.978 -18.547 -8.367 1 98.69 100 GLY A N 1
ATOM 742 C CA . GLY A 1 100 ? 1.303 -19.797 -8.695 1 98.69 100 GLY A CA 1
ATOM 743 C C . GLY A 1 100 ? -0.158 -19.812 -8.289 1 98.69 100 GLY A C 1
ATOM 744 O O . GLY A 1 100 ? -0.901 -18.875 -8.594 1 98.69 100 GLY A O 1
ATOM 745 N N . ASN A 1 101 ? -0.587 -20.906 -7.703 1 98.81 101 ASN A N 1
ATOM 746 C CA . ASN A 1 101 ? -1.962 -21.109 -7.254 1 98.81 101 ASN A CA 1
ATOM 747 C C . ASN A 1 101 ? -2.045 -21.219 -5.734 1 98.81 101 ASN A C 1
ATOM 749 O O . ASN A 1 101 ? -1.098 -21.672 -5.09 1 98.81 101 ASN A O 1
ATOM 753 N N . ILE A 1 102 ? -3.131 -20.781 -5.23 1 98.69 102 ILE A N 1
ATOM 754 C CA . ILE A 1 102 ? -3.52 -21.172 -3.877 1 98.69 102 ILE A CA 1
ATOM 755 C C . ILE A 1 102 ? -4.766 -22.047 -3.932 1 98.69 102 ILE A C 1
ATOM 757 O O . ILE A 1 102 ? -5.594 -21.906 -4.836 1 98.69 102 ILE A O 1
ATOM 761 N N . GLN A 1 103 ? -4.844 -22.938 -3 1 98.75 103 GLN A N 1
ATOM 762 C CA . GLN A 1 103 ? -5.914 -23.922 -3.002 1 98.75 103 GLN A CA 1
ATOM 763 C C . GLN A 1 103 ? -6.953 -23.609 -1.929 1 98.75 103 GLN A C 1
ATOM 765 O O . GLN A 1 103 ? -6.621 -23.516 -0.746 1 98.75 103 GLN A O 1
ATOM 770 N N . PHE A 1 104 ? -8.156 -23.469 -2.414 1 98.81 104 PHE A N 1
ATOM 771 C CA . PHE A 1 104 ? -9.297 -23.406 -1.502 1 98.81 104 PHE A CA 1
ATOM 772 C C . PHE A 1 104 ? -9.867 -24.797 -1.265 1 98.81 104 PHE A C 1
ATOM 774 O O . PHE A 1 104 ? -9.992 -25.594 -2.199 1 98.81 104 PHE A O 1
ATOM 781 N N . VAL A 1 105 ? -10.148 -25.094 -0.031 1 98.56 105 VAL A N 1
ATOM 782 C CA . VAL A 1 105 ? -10.766 -26.359 0.338 1 98.56 105 VAL A CA 1
ATOM 783 C C . VAL A 1 105 ? -12.039 -26.094 1.137 1 98.56 105 VAL A C 1
ATOM 785 O O . VAL A 1 105 ? -12.195 -25.031 1.741 1 98.56 105 VAL A O 1
ATOM 788 N N . GLY A 1 106 ? -12.953 -27.078 1.15 1 95.81 106 GLY A N 1
ATOM 789 C CA . GLY A 1 106 ? -14.195 -26.984 1.904 1 95.81 106 GLY A CA 1
ATOM 790 C C . GLY A 1 106 ? -15.43 -27.172 1.045 1 95.81 106 GLY A C 1
ATOM 791 O O . GLY A 1 106 ? -15.336 -27.234 -0.182 1 95.81 106 GLY A O 1
ATOM 792 N N . THR A 1 107 ? -16.609 -27.359 1.726 1 92.12 107 THR A N 1
ATOM 793 C CA . THR A 1 107 ? -17.906 -27.438 1.067 1 92.12 107 THR A CA 1
ATOM 794 C C . THR A 1 107 ? -18.625 -26.094 1.124 1 92.12 107 THR A C 1
ATOM 796 O O . THR A 1 107 ? -18.875 -25.562 2.207 1 92.12 107 THR A O 1
ATOM 799 N N . GLY A 1 108 ? -18.906 -25.375 -0.019 1 89.81 108 GLY A N 1
ATOM 800 C CA . GLY A 1 108 ? -19.469 -24.047 -0.067 1 89.81 108 GLY A CA 1
ATOM 801 C C . GLY A 1 108 ? -18.422 -22.953 -0.084 1 89.81 108 GLY A C 1
ATOM 802 O O . GLY A 1 108 ? -17.688 -22.797 -1.062 1 89.81 108 GLY A O 1
ATOM 803 N N . ILE A 1 109 ? -18.422 -22.234 1.026 1 91.25 109 ILE A N 1
ATOM 804 C CA . ILE A 1 109 ? -17.391 -21.203 1.179 1 91.25 109 ILE A CA 1
ATOM 805 C C . ILE A 1 109 ? -16.062 -21.859 1.558 1 91.25 109 ILE A C 1
ATOM 807 O O . ILE A 1 109 ? -15.922 -22.391 2.658 1 91.25 109 ILE A O 1
ATOM 811 N N . GLY A 1 110 ? -15.156 -21.828 0.644 1 97.62 110 GLY A N 1
ATOM 812 C CA . GLY A 1 110 ? -13.867 -22.469 0.859 1 97.62 110 GLY A CA 1
ATOM 813 C C . GLY A 1 110 ? -12.883 -21.578 1.602 1 97.62 110 GLY A C 1
ATOM 814 O O . GLY A 1 110 ? -13.102 -20.375 1.735 1 97.62 110 GLY A O 1
ATOM 815 N N . VAL A 1 111 ? -11.852 -22.234 2.131 1 98.62 111 VAL A N 1
ATOM 816 C CA . VAL A 1 111 ? -10.75 -21.562 2.822 1 98.62 111 VAL A CA 1
ATOM 817 C C . VAL A 1 111 ? -9.422 -22 2.207 1 98.62 111 VAL A C 1
ATOM 819 O O . VAL A 1 111 ? -9.211 -23.172 1.91 1 98.62 111 VAL A O 1
ATOM 822 N N . ALA A 1 112 ? -8.586 -21.062 1.984 1 98.88 112 ALA A N 1
ATOM 823 C CA . ALA A 1 112 ? -7.223 -21.328 1.543 1 98.88 112 ALA A CA 1
ATOM 824 C C . ALA A 1 112 ? -6.215 -20.969 2.631 1 98.88 112 ALA A C 1
ATOM 826 O O . ALA A 1 112 ? -6.168 -19.828 3.096 1 98.88 112 ALA A O 1
ATOM 827 N N . GLU A 1 113 ? -5.453 -21.906 3.035 1 98.81 113 GLU A N 1
ATOM 828 C CA . GLU A 1 113 ? -4.273 -21.656 3.861 1 98.81 113 GLU A CA 1
ATOM 829 C C . GLU A 1 113 ? -3.033 -21.438 3.002 1 98.81 113 GLU A C 1
ATOM 831 O O . GLU A 1 113 ? -2.674 -22.297 2.193 1 98.81 113 GLU A O 1
ATOM 836 N N . VAL A 1 114 ? -2.479 -20.359 3.172 1 98.94 114 VAL A N 1
ATOM 837 C CA . VAL A 1 114 ? -1.288 -20 2.408 1 98.94 114 VAL A CA 1
ATOM 838 C C . VAL A 1 114 ? -0.052 -20.109 3.297 1 98.94 114 VAL A C 1
ATOM 840 O O . VAL A 1 114 ? 0.009 -19.484 4.363 1 98.94 114 VAL A O 1
ATOM 843 N N . ASP A 1 115 ? 0.877 -20.875 2.887 1 98.88 115 ASP A N 1
ATOM 844 C CA . ASP A 1 115 ? 2.092 -21.094 3.67 1 98.88 115 ASP A CA 1
ATOM 845 C C . ASP A 1 115 ? 3.219 -21.641 2.797 1 98.88 115 ASP A C 1
ATOM 847 O O . ASP A 1 115 ? 3.305 -22.844 2.574 1 98.88 115 ASP A O 1
ATOM 851 N N . PHE A 1 116 ? 4.059 -20.75 2.307 1 98.62 116 PHE A N 1
ATOM 852 C CA . PHE A 1 116 ? 5.207 -21.172 1.504 1 98.62 116 PHE A CA 1
ATOM 853 C C . PHE A 1 116 ? 6.301 -20.109 1.542 1 98.62 116 PHE A C 1
ATOM 855 O O . PHE A 1 116 ? 6.055 -18.969 1.932 1 98.62 116 PHE A O 1
ATOM 862 N N . VAL A 1 117 ? 7.469 -20.531 1.188 1 98.62 117 VAL A N 1
ATOM 863 C CA . VAL A 1 117 ? 8.578 -19.609 1.017 1 98.62 117 VAL A CA 1
ATOM 864 C C . VAL A 1 117 ? 8.844 -19.391 -0.47 1 98.62 117 VAL A C 1
ATOM 866 O O . VAL A 1 117 ? 8.969 -20.344 -1.235 1 98.62 117 VAL A O 1
ATOM 869 N N . ASP A 1 118 ? 8.797 -18.172 -0.891 1 98.75 118 ASP A N 1
ATOM 870 C CA . ASP A 1 118 ? 9.172 -17.812 -2.256 1 98.75 118 ASP A CA 1
ATOM 871 C C . ASP A 1 118 ? 10.594 -17.25 -2.305 1 98.75 118 ASP A C 1
ATOM 873 O O . ASP A 1 118 ? 10.961 -16.406 -1.482 1 98.75 118 ASP A O 1
ATOM 877 N N . LYS A 1 119 ? 11.344 -17.609 -3.256 1 97.62 119 LYS A N 1
ATOM 878 C CA . LYS A 1 119 ? 12.758 -17.25 -3.287 1 97.62 119 LYS A CA 1
ATOM 879 C C . LYS A 1 119 ? 13.016 -16.125 -4.27 1 97.62 119 LYS A C 1
ATOM 881 O O . LYS A 1 119 ? 14.156 -15.664 -4.414 1 97.62 119 LYS A O 1
ATOM 886 N N . VAL A 1 120 ? 12.016 -15.648 -4.941 1 98.31 120 VAL A N 1
ATOM 887 C CA . VAL A 1 120 ? 12.211 -14.672 -6.004 1 98.31 120 VAL A CA 1
ATOM 888 C C . VAL A 1 120 ? 11.75 -13.297 -5.527 1 98.31 120 VAL A C 1
ATOM 890 O O . VAL A 1 120 ? 12.469 -12.305 -5.684 1 98.31 120 VAL A O 1
ATOM 893 N N . ILE A 1 121 ? 10.539 -13.211 -4.934 1 98.62 121 ILE A N 1
ATOM 894 C CA . ILE A 1 121 ? 10.078 -11.914 -4.441 1 98.62 121 ILE A CA 1
ATOM 895 C C . ILE A 1 121 ? 10.977 -11.445 -3.299 1 98.62 121 ILE A C 1
ATOM 897 O O . ILE A 1 121 ? 11.703 -12.25 -2.701 1 98.62 121 ILE A O 1
ATOM 901 N N . ALA A 1 122 ? 10.938 -10.141 -3.057 1 97.69 122 ALA A N 1
ATOM 902 C CA . ALA A 1 122 ? 11.734 -9.531 -1.989 1 97.69 122 ALA A CA 1
ATOM 903 C C . ALA A 1 122 ? 11.016 -8.32 -1.394 1 97.69 122 ALA A C 1
ATOM 905 O O . ALA A 1 122 ? 10.008 -7.867 -1.93 1 97.69 122 ALA A O 1
ATOM 906 N N . LEU A 1 123 ? 11.523 -7.855 -0.276 1 97 123 LEU A N 1
ATOM 907 C CA . LEU A 1 123 ? 11.023 -6.629 0.34 1 97 123 LEU A CA 1
ATOM 908 C C . LEU A 1 123 ? 12.062 -5.516 0.254 1 97 123 LEU A C 1
ATOM 910 O O . LEU A 1 123 ? 11.969 -4.52 0.972 1 97 123 LEU A O 1
ATOM 914 N N . ARG A 1 124 ? 12.977 -5.727 -0.61 1 91.81 124 ARG A N 1
ATOM 915 C CA . ARG A 1 124 ? 14.047 -4.781 -0.921 1 91.81 124 ARG A CA 1
ATOM 916 C C . ARG A 1 124 ? 14.562 -4.992 -2.34 1 91.81 124 ARG A C 1
ATOM 918 O O . ARG A 1 124 ? 14.375 -6.059 -2.926 1 91.81 124 ARG A O 1
ATOM 925 N N . GLY A 1 125 ? 15.219 -3.902 -2.789 1 91.5 125 GLY A N 1
ATOM 926 C CA . GLY A 1 125 ? 15.914 -4.055 -4.055 1 91.5 125 GLY A CA 1
ATOM 927 C C . GLY A 1 125 ? 14.984 -4.203 -5.238 1 91.5 125 GLY A C 1
ATOM 928 O O . GLY A 1 125 ? 13.859 -3.691 -5.223 1 91.5 125 GLY A O 1
ATOM 929 N N . ARG A 1 126 ? 15.406 -4.848 -6.266 1 92.44 126 ARG A N 1
ATOM 930 C CA . ARG A 1 126 ? 14.773 -4.902 -7.578 1 92.44 126 ARG A CA 1
ATOM 931 C C . ARG A 1 126 ? 13.445 -5.66 -7.516 1 92.44 126 ARG A C 1
ATOM 933 O O . ARG A 1 126 ? 12.5 -5.328 -8.234 1 92.44 126 ARG A O 1
ATOM 940 N N . ASN A 1 127 ? 13.438 -6.672 -6.73 1 97 127 ASN A N 1
ATOM 941 C CA . ASN A 1 127 ? 12.25 -7.52 -6.668 1 97 127 ASN A CA 1
ATOM 942 C C . ASN A 1 127 ? 11.352 -7.141 -5.496 1 97 127 ASN A C 1
ATOM 944 O O . ASN A 1 127 ? 10.57 -7.965 -5.012 1 97 127 ASN A O 1
ATOM 948 N N . ASN A 1 128 ? 11.57 -5.898 -5.008 1 96.94 128 ASN A N 1
ATOM 949 C CA . ASN A 1 128 ? 10.781 -5.391 -3.896 1 96.94 128 ASN A CA 1
ATOM 950 C C . ASN A 1 128 ? 9.289 -5.348 -4.242 1 96.94 128 ASN A C 1
ATOM 952 O O . ASN A 1 128 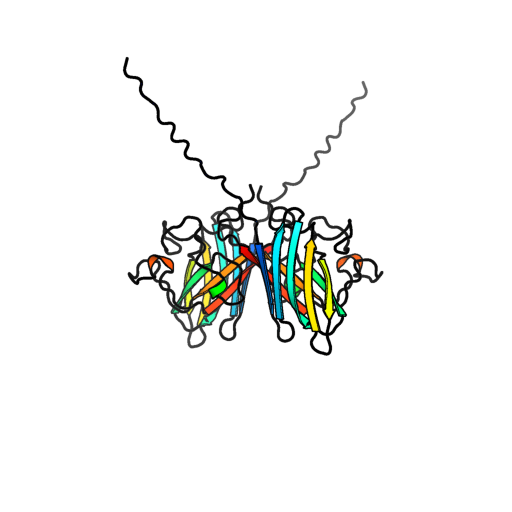? 8.898 -4.703 -5.215 1 96.94 128 ASN A O 1
ATOM 956 N N . ILE A 1 129 ? 8.406 -5.977 -3.424 1 98.69 129 ILE A N 1
ATOM 957 C CA . ILE A 1 129 ? 6.988 -6.074 -3.734 1 98.69 129 ILE A CA 1
ATOM 958 C C . ILE A 1 129 ? 6.211 -5.031 -2.934 1 98.69 129 ILE A C 1
ATOM 960 O O . ILE A 1 129 ? 5.004 -4.871 -3.119 1 98.69 129 ILE A O 1
ATOM 964 N N . LEU A 1 130 ? 6.902 -4.293 -2.068 1 98.31 130 LEU A N 1
ATOM 965 C CA . LEU A 1 130 ? 6.227 -3.285 -1.26 1 98.31 130 LEU A CA 1
ATOM 966 C C . LEU A 1 130 ? 5.543 -2.246 -2.143 1 98.31 130 LEU A C 1
ATOM 968 O O . LEU A 1 130 ? 6.129 -1.775 -3.121 1 98.31 130 LEU A O 1
ATOM 972 N N . GLY A 1 131 ? 4.309 -1.877 -1.756 1 98.69 131 GLY A N 1
ATOM 973 C CA . GLY A 1 131 ? 3.553 -0.881 -2.498 1 98.69 131 GLY A CA 1
ATOM 974 C C . GLY A 1 131 ? 2.936 -1.428 -3.773 1 98.69 131 GLY A C 1
ATOM 975 O O . GLY A 1 131 ? 2.205 -0.719 -4.469 1 98.69 131 GLY A O 1
ATOM 976 N N . ARG A 1 132 ? 3.207 -2.676 -4.098 1 98.88 132 ARG A N 1
ATOM 977 C CA . ARG A 1 132 ? 2.584 -3.34 -5.242 1 98.88 132 ARG A CA 1
ATOM 978 C C . ARG A 1 132 ? 1.358 -4.137 -4.809 1 98.88 132 ARG A C 1
ATOM 980 O O . ARG A 1 132 ? 0.991 -4.133 -3.631 1 98.88 132 ARG A O 1
ATOM 987 N N . THR A 1 133 ? 0.713 -4.777 -5.766 1 98.94 133 THR A N 1
ATOM 988 C CA . THR A 1 133 ? -0.621 -5.297 -5.488 1 98.94 133 THR A CA 1
ATOM 989 C C . THR A 1 133 ? -0.625 -6.82 -5.527 1 98.94 133 THR A C 1
ATOM 991 O O . THR A 1 133 ? -0.13 -7.426 -6.48 1 98.94 133 THR A O 1
ATOM 994 N N . LEU A 1 134 ? -1.131 -7.434 -4.469 1 99 134 LEU A N 1
ATOM 995 C CA . LEU A 1 134 ? -1.49 -8.852 -4.496 1 99 134 LEU A CA 1
ATOM 996 C C . LEU A 1 134 ? -2.861 -9.047 -5.133 1 99 134 LEU A C 1
ATOM 998 O O . LEU A 1 134 ? -3.824 -8.367 -4.77 1 99 134 LEU A O 1
ATOM 1002 N N . VAL A 1 135 ? -2.938 -9.938 -6.082 1 98.94 135 VAL A N 1
ATOM 1003 C CA . VAL A 1 135 ? -4.188 -10.203 -6.789 1 98.94 135 VAL A CA 1
ATOM 1004 C C . VAL A 1 135 ? -4.535 -11.688 -6.691 1 98.94 135 VAL A C 1
ATOM 1006 O O . VAL A 1 135 ? -3.699 -12.547 -6.969 1 98.94 135 VAL A O 1
ATOM 1009 N N . LEU A 1 136 ? -5.746 -11.961 -6.238 1 98.94 136 LEU A N 1
ATOM 1010 C CA . LEU A 1 136 ? -6.367 -13.273 -6.352 1 98.94 136 LEU A CA 1
ATOM 1011 C C . LEU A 1 136 ? -7.238 -13.359 -7.602 1 98.94 136 LEU A C 1
ATOM 1013 O O . LEU A 1 136 ? -8.195 -12.594 -7.75 1 98.94 136 LEU A O 1
ATOM 1017 N N . HIS A 1 137 ? -6.891 -14.297 -8.484 1 98.81 137 HIS A N 1
ATOM 1018 C CA . HIS A 1 137 ? -7.617 -14.469 -9.734 1 98.81 137 HIS A CA 1
ATOM 1019 C C . HIS A 1 137 ? -8.742 -15.484 -9.578 1 98.81 137 HIS A C 1
ATOM 1021 O O . HIS A 1 137 ? -8.805 -16.203 -8.578 1 98.81 137 HIS A O 1
ATOM 1027 N N . GLY A 1 138 ? -9.602 -15.539 -10.602 1 98.31 138 GLY A N 1
ATOM 1028 C CA . GLY A 1 138 ? -10.844 -16.281 -10.484 1 98.31 138 GLY A CA 1
ATOM 1029 C C . GLY A 1 138 ? -10.773 -17.672 -11.094 1 98.31 138 GLY A C 1
ATOM 1030 O O . GLY A 1 138 ? -11.734 -18.438 -11.016 1 98.31 138 GLY A O 1
ATOM 1031 N N . GLN A 1 139 ? -9.648 -17.969 -11.742 1 98.69 139 GLN A N 1
ATOM 1032 C CA . GLN A 1 139 ? -9.445 -19.297 -12.32 1 98.69 139 GLN A CA 1
ATOM 1033 C C . GLN A 1 139 ? -8.055 -19.828 -11.992 1 98.69 139 GLN A C 1
ATOM 1035 O O . GLN A 1 139 ? -7.195 -19.078 -11.508 1 98.69 139 GLN A O 1
ATOM 1040 N N . GLU A 1 140 ? -7.922 -21.078 -12.219 1 98.81 140 GLU A N 1
ATOM 1041 C CA . GLU A 1 140 ? -6.629 -21.719 -12.016 1 98.81 140 GLU A CA 1
ATOM 1042 C C . GLU A 1 140 ? -5.582 -21.172 -12.984 1 98.81 140 GLU A C 1
ATOM 1044 O O . GLU A 1 140 ? -5.867 -20.969 -14.164 1 98.81 140 GLU A O 1
ATOM 1049 N N . ASP A 1 141 ? -4.441 -20.875 -12.406 1 98.88 141 ASP A N 1
ATOM 1050 C CA . ASP A 1 141 ? -3.26 -20.547 -13.203 1 98.88 141 ASP A CA 1
ATOM 1051 C C . ASP A 1 141 ? -2.684 -21.797 -13.867 1 98.88 141 ASP A C 1
ATOM 1053 O O . ASP A 1 141 ? -2.379 -22.781 -13.195 1 98.88 141 ASP A O 1
ATOM 1057 N N . ASP A 1 142 ? -2.438 -21.75 -15.148 1 98.81 142 ASP A N 1
ATOM 1058 C CA . ASP A 1 142 ? -1.908 -22.922 -15.836 1 98.81 142 ASP A CA 1
ATOM 1059 C C . ASP A 1 142 ? -0.381 -22.922 -15.836 1 98.81 142 ASP A C 1
ATOM 1061 O O . ASP A 1 142 ? 0.247 -23.766 -16.469 1 98.81 142 ASP A O 1
ATOM 1065 N N . LEU A 1 143 ? 0.257 -21.891 -15.242 1 98.62 143 LEU A N 1
ATOM 1066 C CA . LEU A 1 143 ? 1.684 -21.781 -14.961 1 98.62 143 LEU A CA 1
ATOM 1067 C C . LEU A 1 143 ? 2.486 -21.656 -16.25 1 98.62 143 LEU A C 1
ATOM 1069 O O . LEU A 1 143 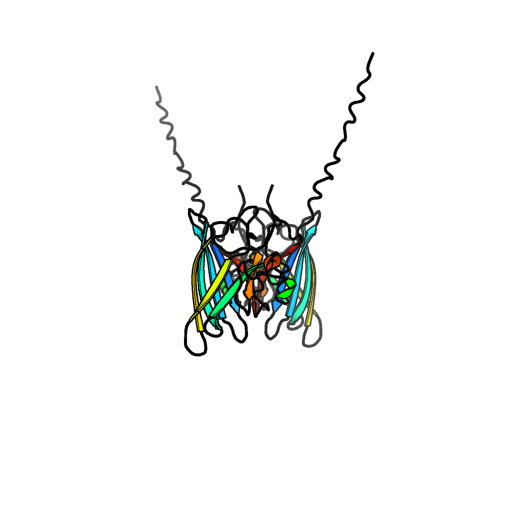? 3.643 -22.094 -16.312 1 98.62 143 LEU A O 1
ATOM 1073 N N . GLY A 1 144 ? 1.808 -21.172 -17.234 1 98.31 144 GLY A N 1
ATOM 1074 C CA . GLY A 1 144 ? 2.484 -21.016 -18.516 1 98.31 144 GLY A CA 1
ATOM 1075 C C . GLY A 1 144 ? 2.553 -22.312 -19.312 1 98.31 144 GLY A C 1
ATOM 1076 O O . GLY A 1 144 ? 3.229 -22.375 -20.328 1 98.31 144 GLY A O 1
ATOM 1077 N N . LEU A 1 145 ? 1.847 -23.297 -18.906 1 97.75 145 LEU A N 1
ATOM 1078 C CA . LEU A 1 145 ? 1.976 -24.625 -19.5 1 97.75 145 LEU A CA 1
ATOM 1079 C C . LEU A 1 145 ? 0.712 -25 -20.266 1 97.75 145 LEU A C 1
ATOM 1081 O O . LEU A 1 145 ? 0.669 -26.047 -20.922 1 97.75 145 LEU A O 1
ATOM 1085 N N . GLY A 1 146 ? -0.321 -24.25 -20.25 1 97.12 146 GLY A N 1
ATOM 1086 C CA . GLY A 1 146 ? -1.645 -24.625 -20.719 1 97.12 146 GLY A CA 1
ATOM 1087 C C . GLY A 1 146 ? -1.815 -24.484 -22.219 1 97.12 146 GLY A C 1
ATOM 1088 O O . GLY A 1 146 ? -2.746 -25.047 -22.797 1 97.12 146 GLY A O 1
ATOM 1089 N N . GLY A 1 147 ? -1.011 -23.609 -22.859 1 96.81 147 GLY A N 1
ATOM 1090 C CA . GLY A 1 147 ? -1.085 -23.453 -24.312 1 96.81 147 GLY A CA 1
ATOM 1091 C C . GLY A 1 147 ? -2.086 -22.391 -24.734 1 96.81 147 GLY A C 1
ATOM 1092 O O . GLY A 1 147 ? -2.176 -22.062 -25.922 1 96.81 147 GLY A O 1
ATOM 1093 N N . HIS A 1 148 ? -2.881 -21.922 -23.859 1 97 148 HIS A N 1
ATOM 1094 C CA . HIS A 1 148 ? -3.789 -20.812 -24.188 1 97 148 HIS A CA 1
ATOM 1095 C C . HIS A 1 148 ? -3.021 -19.562 -24.594 1 97 148 HIS A C 1
ATOM 1097 O O . HIS A 1 148 ? -1.852 -19.406 -24.25 1 97 148 HIS A O 1
ATOM 1103 N N . GLU A 1 149 ? -3.645 -18.609 -25.281 1 97.88 149 GLU A N 1
ATOM 1104 C CA . GLU A 1 149 ? -3.004 -17.406 -25.797 1 97.88 149 GLU A CA 1
ATOM 1105 C C . GLU A 1 149 ? -2.424 -16.562 -24.656 1 97.88 149 GLU A C 1
ATOM 1107 O O . GLU A 1 149 ? -1.433 -15.852 -24.859 1 97.88 149 GLU A O 1
ATOM 1112 N N . THR A 1 150 ? -3.037 -16.594 -23.438 1 98 150 THR A N 1
ATOM 1113 C CA . THR A 1 150 ? -2.553 -15.773 -22.344 1 98 150 THR A CA 1
ATOM 1114 C C . THR A 1 150 ? -1.732 -16.609 -21.359 1 98 150 THR A C 1
ATOM 1116 O O . THR A 1 150 ? -1.353 -16.125 -20.297 1 98 150 THR A O 1
ATOM 1119 N N . SER A 1 151 ? -1.467 -17.859 -21.703 1 98.62 151 SER A N 1
ATOM 1120 C CA . SER A 1 151 ? -0.733 -18.75 -20.828 1 98.62 151 SER A CA 1
ATOM 1121 C C . SER A 1 151 ? 0.64 -18.188 -20.484 1 98.62 151 SER A C 1
ATOM 1123 O O . SER A 1 151 ? 1.008 -18.125 -19.297 1 98.62 151 SER A O 1
ATOM 1125 N N . LEU A 1 152 ? 1.366 -17.641 -21.406 1 98.38 152 LEU A N 1
ATOM 1126 C CA . LEU A 1 152 ? 2.754 -17.234 -21.219 1 98.38 152 LEU A CA 1
ATOM 1127 C C . LEU A 1 152 ? 2.83 -15.805 -20.688 1 98.38 152 LEU A C 1
ATOM 1129 O O . LEU A 1 152 ? 3.912 -15.32 -20.344 1 98.38 152 LEU A O 1
ATOM 1133 N N . THR A 1 153 ? 1.729 -15.172 -20.609 1 98.19 153 THR A N 1
ATOM 1134 C CA . THR A 1 153 ? 1.739 -13.805 -20.094 1 98.19 153 THR A CA 1
ATOM 1135 C C . THR A 1 153 ? 1.124 -13.734 -18.703 1 98.19 153 THR A C 1
ATOM 1137 O O . THR A 1 153 ? 1.655 -13.07 -17.812 1 98.19 153 THR A O 1
ATOM 1140 N N . THR A 1 154 ? -0.008 -14.555 -18.516 1 98.12 154 THR A N 1
ATOM 1141 C CA . THR A 1 154 ? -0.717 -14.398 -17.25 1 98.12 154 THR A CA 1
ATOM 1142 C C . THR A 1 154 ? -1.024 -15.758 -16.641 1 98.12 154 THR A C 1
ATOM 1144 O O . THR A 1 154 ? -1.636 -15.836 -15.57 1 98.12 154 THR A O 1
ATOM 1147 N N . GLY A 1 155 ? -0.708 -16.844 -17.328 1 98.69 155 GLY A N 1
ATOM 1148 C CA . GLY A 1 155 ? -1.076 -18.172 -16.859 1 98.69 155 GLY A CA 1
ATOM 1149 C C . GLY A 1 155 ? -2.541 -18.5 -17.078 1 98.69 155 GLY A C 1
ATOM 1150 O O . GLY A 1 155 ? -3.053 -19.484 -16.531 1 98.69 155 GLY A O 1
ATOM 1151 N N . ASN A 1 156 ? -3.195 -17.594 -17.828 1 98.69 156 ASN A N 1
ATOM 1152 C CA . ASN A 1 156 ? -4.613 -17.797 -18.109 1 98.69 156 ASN A CA 1
ATOM 1153 C C . ASN A 1 156 ? -5.41 -17.984 -16.812 1 98.69 156 ASN A C 1
ATOM 1155 O O . ASN A 1 156 ? -6.215 -18.906 -16.703 1 98.69 156 ASN A O 1
ATOM 1159 N N . ALA A 1 157 ? -5.207 -17.172 -15.891 1 98.62 157 ALA A N 1
ATOM 1160 C CA . ALA A 1 157 ? -5.742 -17.375 -14.547 1 98.62 157 ALA A CA 1
ATOM 1161 C C . ALA A 1 157 ? -7.105 -16.703 -14.398 1 98.62 157 ALA A C 1
ATOM 1163 O O . ALA A 1 157 ? -7.66 -16.656 -13.297 1 98.62 157 ALA A O 1
ATOM 1164 N N . GLY A 1 158 ? -7.664 -16.047 -15.438 1 98.38 158 GLY A N 1
ATOM 1165 C CA . GLY A 1 158 ? -9 -15.477 -15.398 1 98.38 158 GLY A CA 1
ATOM 1166 C C . GLY A 1 158 ? -9.039 -14.094 -14.766 1 98.38 158 GLY A C 1
ATOM 1167 O O . GLY A 1 158 ? -8.023 -13.406 -14.695 1 98.38 158 GLY A O 1
ATOM 1168 N N . SER A 1 159 ? -10.219 -13.648 -14.375 1 98.12 159 SER A N 1
ATOM 1169 C CA . SER A 1 159 ? -10.477 -12.297 -13.883 1 98.12 159 SER A CA 1
ATOM 1170 C C . SER A 1 159 ? -9.773 -12.047 -12.555 1 98.12 159 SER A C 1
ATOM 1172 O O . SER A 1 159 ? -9.406 -12.992 -11.852 1 98.12 159 SER A O 1
ATOM 1174 N N . ARG A 1 160 ? -9.602 -10.812 -12.258 1 98.62 160 ARG A N 1
ATOM 1175 C CA . ARG A 1 160 ? -9.039 -10.383 -10.977 1 98.62 160 ARG A CA 1
ATOM 1176 C C . ARG A 1 160 ? -10.133 -10.227 -9.93 1 98.62 160 ARG A C 1
ATOM 1178 O O . ARG A 1 160 ? -10.836 -9.211 -9.898 1 98.62 160 ARG A O 1
ATOM 1185 N N . VAL A 1 161 ? -10.273 -11.164 -9.047 1 98.31 161 VAL A N 1
ATOM 1186 C CA . VAL A 1 161 ? -11.398 -11.281 -8.125 1 98.31 161 VAL A CA 1
ATOM 1187 C C . VAL A 1 161 ? -11.258 -10.25 -7.012 1 98.31 161 VAL A C 1
ATOM 1189 O O . VAL A 1 161 ? -12.234 -9.594 -6.637 1 98.31 161 VAL A O 1
ATOM 1192 N N . VAL A 1 162 ? -10.18 -10.141 -6.414 1 98.75 162 VAL A N 1
ATOM 1193 C CA . VAL A 1 162 ? -9.906 -9.211 -5.324 1 98.75 162 VAL A CA 1
ATOM 1194 C C . VAL A 1 162 ? -8.43 -8.828 -5.336 1 98.75 162 VAL A C 1
ATOM 1196 O O . VAL A 1 162 ? -7.578 -9.609 -5.777 1 98.75 162 VAL A O 1
ATOM 1199 N N . CYS A 1 163 ? -8.133 -7.641 -4.922 1 98.88 163 CYS A N 1
ATOM 1200 C CA . CYS A 1 163 ? -6.758 -7.156 -4.887 1 98.88 163 CYS A CA 1
ATOM 1201 C C . CYS A 1 163 ? -6.562 -6.129 -3.779 1 98.88 163 CYS A C 1
ATOM 1203 O O . CYS A 1 163 ? -7.539 -5.578 -3.262 1 98.88 163 CYS A O 1
ATOM 1205 N N . ALA A 1 164 ? -5.379 -5.922 -3.363 1 98.88 164 ALA A N 1
ATOM 1206 C CA . ALA A 1 164 ? -5.016 -4.906 -2.375 1 98.88 164 ALA A CA 1
ATOM 1207 C C . ALA A 1 164 ? -3.516 -4.633 -2.395 1 98.88 164 ALA A C 1
ATOM 1209 O O . ALA A 1 164 ? -2.732 -5.473 -2.848 1 98.88 164 ALA A O 1
ATOM 1210 N N . VAL A 1 165 ? -3.109 -3.482 -1.922 1 98.94 165 VAL A N 1
ATOM 1211 C CA . VAL A 1 165 ? -1.717 -3.045 -1.919 1 98.94 165 VAL A CA 1
ATOM 1212 C C . VAL A 1 165 ? -0.982 -3.668 -0.734 1 98.94 165 VAL A C 1
ATOM 1214 O O . VAL A 1 165 ? -1.521 -3.734 0.373 1 98.94 165 VAL A O 1
ATOM 1217 N N . ILE A 1 166 ? 0.25 -4.109 -0.972 1 98.94 166 ILE A N 1
ATOM 1218 C CA . ILE A 1 166 ? 1.119 -4.68 0.053 1 98.94 166 ILE A CA 1
ATOM 1219 C C . ILE A 1 166 ? 1.788 -3.557 0.844 1 98.94 166 ILE A C 1
ATOM 1221 O O . ILE A 1 166 ? 2.475 -2.707 0.271 1 98.94 166 ILE A O 1
ATOM 1225 N N . GLY A 1 167 ? 1.588 -3.547 2.139 1 98.94 167 GLY A N 1
ATOM 1226 C CA . GLY A 1 167 ? 2.072 -2.457 2.971 1 98.94 167 GLY A CA 1
ATOM 1227 C C . GLY A 1 167 ? 3.068 -2.908 4.023 1 98.94 167 GLY A C 1
ATOM 1228 O O . GLY A 1 167 ? 3.207 -4.105 4.281 1 98.94 167 GLY A O 1
ATOM 1229 N N . VAL A 1 168 ? 3.688 -1.967 4.652 1 98.81 168 VAL A N 1
ATOM 1230 C CA . VAL A 1 168 ? 4.684 -2.201 5.691 1 98.81 168 VAL A CA 1
ATOM 1231 C C . VAL A 1 168 ? 4.016 -2.822 6.918 1 98.81 168 VAL A C 1
ATOM 1233 O O . VAL A 1 168 ? 3.006 -2.311 7.41 1 98.81 168 VAL A O 1
ATOM 1236 N N . ASN A 1 169 ? 4.574 -3.893 7.41 1 98.69 169 ASN A N 1
ATOM 1237 C CA . ASN A 1 169 ? 4.09 -4.508 8.641 1 98.69 169 ASN A CA 1
ATOM 1238 C C . ASN A 1 169 ? 5.066 -4.297 9.797 1 98.69 169 ASN A C 1
ATOM 1240 O O . ASN A 1 169 ? 4.648 -4.035 10.93 1 98.69 169 ASN A O 1
ATOM 1244 N N . SER A 1 170 ? 6.379 -4.543 9.484 1 97.44 170 SER A N 1
ATOM 1245 C CA . SER A 1 170 ? 7.434 -4.355 10.469 1 97.44 170 SER A CA 1
ATOM 1246 C C . SER A 1 170 ? 8.812 -4.348 9.812 1 97.44 170 SER A C 1
ATOM 1248 O O . SER A 1 170 ? 9 -4.953 8.758 1 97.44 170 SER A O 1
ATOM 1250 N N . PRO A 1 171 ? 9.797 -3.705 10.484 1 95.62 171 PRO A N 1
ATOM 1251 C CA . PRO A 1 171 ? 9.742 -2.785 11.625 1 95.62 171 PRO A CA 1
ATOM 1252 C C . PRO A 1 171 ? 9.203 -1.408 11.242 1 95.62 171 PRO A C 1
ATOM 1254 O O . PRO A 1 171 ? 9 -1.127 10.055 1 95.62 171 PRO A O 1
ATOM 1257 N N . VAL A 1 172 ? 8.961 -0.578 12.219 1 93.56 172 VAL A N 1
ATOM 1258 C CA . VAL A 1 172 ? 8.43 0.765 12 1 93.56 172 VAL A CA 1
ATOM 1259 C C . VAL A 1 172 ? 9.555 1.684 11.508 1 93.56 172 VAL A C 1
ATOM 1261 O O . VAL A 1 172 ? 9.289 2.717 10.891 1 93.56 172 VAL A O 1
ATOM 1264 N N . GLU A 1 173 ? 10.719 1.322 11.742 1 90.5 173 GLU A N 1
ATOM 1265 C CA . GLU A 1 173 ? 11.867 2.127 11.344 1 90.5 173 GLU A CA 1
ATOM 1266 C C . GLU A 1 173 ? 11.969 2.24 9.828 1 90.5 173 GLU A C 1
ATOM 1268 O O . GLU A 1 173 ? 11.359 1.454 9.102 1 90.5 173 GLU A O 1
ATOM 1273 N N . ALA A 1 174 ? 12.75 3.139 9.445 1 87.81 174 ALA A N 1
ATOM 1274 C CA . ALA A 1 174 ? 12.938 3.393 8.016 1 87.81 174 ALA A CA 1
ATOM 1275 C C . ALA A 1 174 ? 13.531 2.174 7.32 1 87.81 174 ALA A C 1
ATOM 1277 O O . ALA A 1 174 ? 14.461 1.549 7.832 1 87.81 174 ALA A O 1
ATOM 127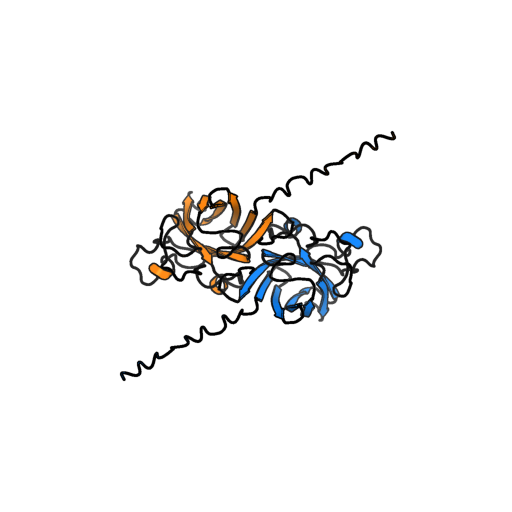8 N N . TRP A 1 175 ? 12.859 1.854 6.184 1 85.5 175 TRP A N 1
ATOM 1279 C CA . TRP A 1 175 ? 13.406 0.803 5.332 1 85.5 175 TRP A CA 1
ATOM 1280 C C . TRP A 1 175 ? 14.414 1.374 4.344 1 85.5 175 TRP A C 1
ATOM 1282 O O . TRP A 1 175 ? 14.039 1.928 3.309 1 85.5 175 TRP A O 1
ATOM 1292 N N . VAL A 1 176 ? 15.648 1.386 4.684 1 82.75 176 VAL A N 1
ATOM 1293 C CA . VAL A 1 176 ? 16.688 1.951 3.82 1 82.75 176 VAL A CA 1
ATOM 1294 C C . VAL A 1 176 ? 17.531 0.83 3.229 1 82.75 176 VAL A C 1
ATOM 1296 O O . VAL A 1 176 ? 17.906 -0.113 3.93 1 82.75 176 VAL A O 1
ATOM 1299 N N . ASP A 1 177 ? 17.594 0.898 1.893 1 73.12 177 ASP A N 1
ATOM 1300 C CA . ASP A 1 177 ? 18.453 -0.105 1.268 1 73.12 177 ASP A CA 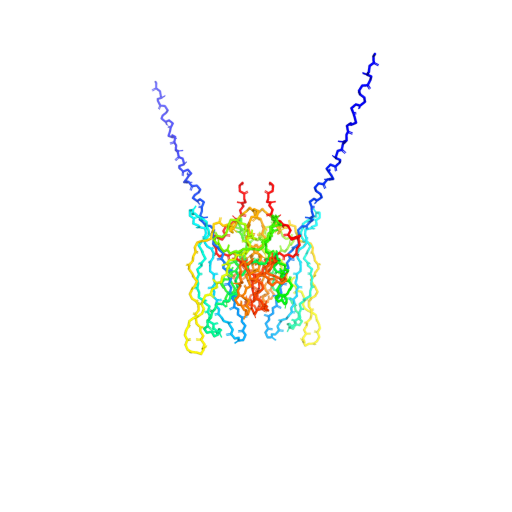1
ATOM 1301 C C . ASP A 1 177 ? 19.922 0.276 1.393 1 73.12 177 ASP A C 1
ATOM 1303 O O . ASP A 1 177 ? 20.281 1.44 1.216 1 73.12 177 ASP A O 1
ATOM 1307 N N . GLU A 1 178 ? 20.656 -0.464 2.189 1 58.34 178 GLU A N 1
ATOM 1308 C CA . GLU A 1 178 ? 22.094 -0.212 2.303 1 58.34 178 GLU A CA 1
ATOM 1309 C C . GLU A 1 178 ? 22.781 -0.383 0.956 1 58.34 178 GLU A C 1
ATOM 1311 O O . GLU A 1 178 ? 22.328 -1.149 0.106 1 58.34 178 GLU A O 1
ATOM 1316 N N . MET B 1 1 ? 48.875 0.087 -47.312 1 31.41 1 MET B N 1
ATOM 1317 C CA . MET B 1 1 ? 48.469 0.892 -46.156 1 31.41 1 MET B CA 1
ATOM 1318 C C . MET B 1 1 ? 46.938 0.894 -46.031 1 31.41 1 MET B C 1
ATOM 1320 O O . MET B 1 1 ? 46.25 1.569 -46.781 1 31.41 1 MET B O 1
ATOM 1324 N N . ILE B 1 2 ? 46.25 -0.315 -45.594 1 42.09 2 ILE B N 1
ATOM 1325 C CA . ILE B 1 2 ? 44.844 -0.595 -45.375 1 42.09 2 ILE B CA 1
ATOM 1326 C C . ILE B 1 2 ? 44.375 0.179 -44.125 1 42.09 2 ILE B C 1
ATOM 1328 O O . ILE B 1 2 ? 44.906 0.013 -43.031 1 42.09 2 ILE B O 1
ATOM 1332 N N . PHE B 1 3 ? 43.875 1.49 -44.312 1 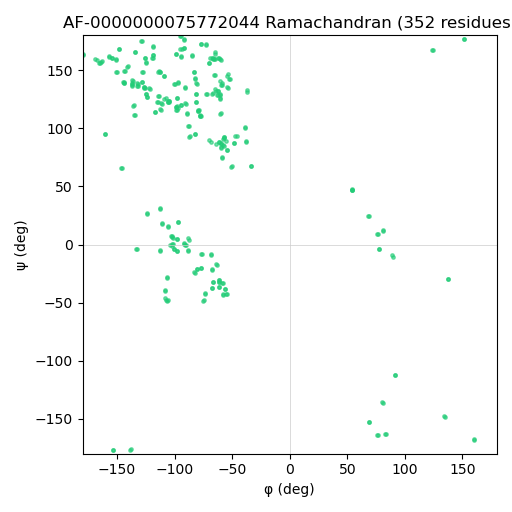34.66 3 PHE B N 1
ATOM 1333 C CA . PHE B 1 3 ? 43.219 2.316 -43.312 1 34.66 3 PHE B CA 1
ATOM 1334 C C . PHE B 1 3 ? 41.969 1.638 -42.781 1 34.66 3 PHE B C 1
ATOM 1336 O O . PHE B 1 3 ? 41.031 1.402 -43.5 1 34.66 3 PHE B O 1
ATOM 1343 N N . CYS B 1 4 ? 42.031 0.742 -41.812 1 30.14 4 CYS B N 1
ATOM 1344 C CA . CYS B 1 4 ? 40.906 0.185 -41.094 1 30.14 4 CYS B CA 1
ATOM 1345 C C . CYS B 1 4 ? 40.094 1.284 -40.375 1 30.14 4 CYS B C 1
ATOM 1347 O O . CYS B 1 4 ? 40.594 1.949 -39.469 1 30.14 4 CYS B O 1
ATOM 1349 N N . LEU B 1 5 ? 39.188 1.964 -41.062 1 33.81 5 LEU B N 1
ATOM 1350 C CA . LEU B 1 5 ? 38.219 2.855 -40.406 1 33.81 5 LEU B CA 1
ATOM 1351 C C . LEU B 1 5 ? 37.438 2.117 -39.344 1 33.81 5 LEU B C 1
ATOM 1353 O O . LEU B 1 5 ? 36.688 1.183 -39.656 1 33.81 5 LEU B O 1
ATOM 1357 N N . LEU B 1 6 ? 37.906 2.07 -38.094 1 38.78 6 LEU B N 1
ATOM 1358 C CA . LEU B 1 6 ? 37.156 1.604 -36.938 1 38.78 6 LEU B CA 1
ATOM 1359 C C . LEU B 1 6 ? 35.875 2.424 -36.75 1 38.78 6 LEU B C 1
ATOM 1361 O O . LEU B 1 6 ? 35.938 3.643 -36.562 1 38.78 6 LEU B O 1
ATOM 1365 N N . ILE B 1 7 ? 34.781 2.025 -37.312 1 41.31 7 ILE B N 1
ATOM 1366 C CA . ILE B 1 7 ? 33.5 2.654 -37.031 1 41.31 7 ILE B CA 1
ATOM 1367 C C . ILE B 1 7 ? 33.188 2.48 -35.531 1 41.31 7 ILE B C 1
ATOM 1369 O O . ILE B 1 7 ? 33.031 1.354 -35.062 1 41.31 7 ILE B O 1
ATOM 1373 N N . CYS B 1 8 ? 33.656 3.445 -34.688 1 38.69 8 CYS B N 1
ATOM 1374 C CA . CYS B 1 8 ? 33.188 3.562 -33.312 1 38.69 8 CYS B CA 1
ATOM 1375 C C . CYS B 1 8 ? 31.688 3.787 -33.25 1 38.69 8 CYS B C 1
ATOM 1377 O O . CYS B 1 8 ? 31.188 4.84 -33.656 1 38.69 8 CYS B O 1
ATOM 1379 N N . PHE B 1 9 ? 30.969 2.705 -33.5 1 42.09 9 PHE B N 1
ATOM 1380 C CA . PHE B 1 9 ? 29.562 2.877 -33.219 1 42.09 9 PHE B CA 1
ATOM 1381 C C . PHE B 1 9 ? 29.359 3.268 -31.75 1 42.09 9 PHE B C 1
ATOM 1383 O O . PHE B 1 9 ? 29.672 2.488 -30.844 1 42.09 9 PHE B O 1
ATOM 1390 N N . SER B 1 10 ? 29.453 4.578 -31.469 1 40.16 10 SER B N 1
ATOM 1391 C CA . SER B 1 10 ? 29 5.031 -30.156 1 40.16 10 SER B CA 1
ATOM 1392 C C . SER B 1 10 ? 27.562 4.582 -29.891 1 40.16 10 SER B C 1
ATOM 1394 O O . SER B 1 10 ? 26.641 4.957 -30.609 1 40.16 10 SER B O 1
ATOM 1396 N N . VAL B 1 11 ? 27.359 3.43 -29.5 1 41.34 11 VAL B N 1
ATOM 1397 C CA . VAL B 1 11 ? 26.031 3.176 -28.938 1 41.34 11 VAL B CA 1
ATOM 1398 C C . VAL B 1 11 ? 25.688 4.258 -27.922 1 41.34 11 VAL B C 1
ATOM 1400 O O . VAL B 1 11 ? 26.359 4.395 -26.891 1 41.34 11 VAL B O 1
ATOM 1403 N N . MET B 1 12 ? 25.109 5.375 -28.359 1 35.84 12 MET B N 1
ATOM 1404 C CA . MET B 1 12 ? 24.547 6.305 -27.375 1 35.84 12 MET B CA 1
ATOM 1405 C C . MET B 1 12 ? 23.641 5.574 -26.391 1 35.84 12 MET B C 1
ATOM 1407 O O . MET B 1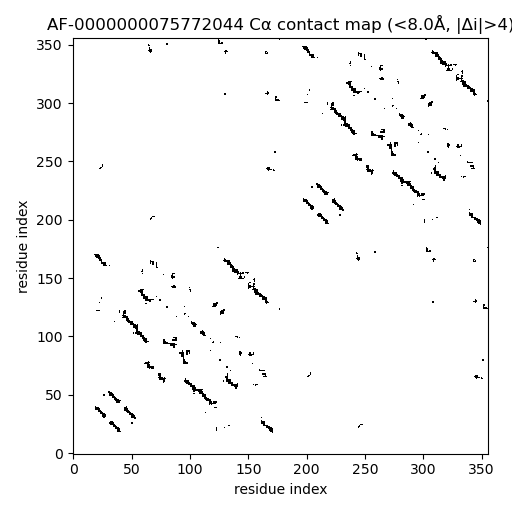 12 ? 22.547 5.156 -26.766 1 35.84 12 MET B O 1
ATOM 1411 N N . VAL B 1 13 ? 24.281 4.715 -25.562 1 42.78 13 VAL B N 1
ATOM 1412 C CA . VAL B 1 13 ? 23.391 4.328 -24.469 1 42.78 13 VAL B CA 1
ATOM 1413 C C . VAL B 1 13 ? 22.562 5.535 -24.031 1 42.78 13 VAL B C 1
ATOM 1415 O O . VAL B 1 13 ? 23.125 6.578 -23.672 1 42.78 13 VAL B O 1
ATOM 1418 N N . GLY B 1 14 ? 21.5 5.699 -24.641 1 42.44 14 GLY B N 1
ATOM 1419 C CA . GLY B 1 14 ? 20.641 6.785 -24.188 1 42.44 14 GLY B CA 1
ATOM 1420 C C . GLY B 1 14 ? 20.641 6.965 -22.688 1 42.44 14 GLY B C 1
ATOM 1421 O O . GLY B 1 14 ? 20.844 6.004 -21.938 1 42.44 14 GLY B O 1
ATOM 1422 N N . PRO B 1 15 ? 20.812 8.148 -22.219 1 42.56 15 PRO B N 1
ATOM 1423 C CA . PRO B 1 15 ? 20.766 8.406 -20.781 1 42.56 15 PRO B CA 1
ATOM 1424 C C . PRO B 1 15 ? 19.688 7.582 -20.078 1 42.56 15 PRO B C 1
ATOM 1426 O O . PRO B 1 15 ? 18.594 7.406 -20.609 1 42.56 15 PRO B O 1
ATOM 1429 N N . ILE B 1 16 ? 20.016 6.473 -19.391 1 47.44 16 ILE B N 1
ATOM 1430 C CA . ILE B 1 16 ? 19.047 5.863 -18.484 1 47.44 16 ILE B CA 1
ATOM 1431 C C . ILE B 1 16 ? 18.188 6.953 -17.844 1 47.44 16 ILE B C 1
ATOM 1433 O O . ILE B 1 16 ? 18.688 7.758 -17.047 1 47.44 16 ILE B O 1
ATOM 1437 N N . ILE B 1 17 ? 17.297 7.719 -18.516 1 52.69 17 ILE B N 1
ATOM 1438 C CA . ILE B 1 17 ? 16.406 8.734 -17.969 1 52.69 17 ILE B CA 1
ATOM 1439 C C . ILE B 1 17 ? 15.719 8.203 -16.719 1 52.69 17 ILE B C 1
ATOM 1441 O O . ILE B 1 17 ? 15.016 7.191 -16.766 1 52.69 17 ILE B O 1
ATOM 1445 N N . CYS B 1 18 ? 16.281 8.469 -15.531 1 67.06 18 CYS B N 1
ATOM 1446 C CA . CYS B 1 18 ? 15.641 8.117 -14.266 1 67.06 18 CYS B CA 1
ATOM 1447 C C . CYS B 1 18 ? 14.258 8.742 -14.156 1 67.06 18 CYS B C 1
ATOM 1449 O O . CYS B 1 18 ? 14.141 9.969 -14.055 1 67.06 18 CYS B O 1
ATOM 1451 N N . LEU B 1 19 ? 13.164 8.148 -14.523 1 83.62 19 LEU B N 1
ATOM 1452 C CA . LEU B 1 19 ? 11.789 8.633 -14.445 1 83.62 19 LEU B CA 1
ATOM 1453 C C . LEU B 1 19 ? 11.391 8.914 -13 1 83.62 19 LEU B C 1
ATOM 1455 O O . LEU B 1 19 ? 11.734 8.141 -12.102 1 83.62 19 LEU B O 1
ATOM 1459 N N . PRO B 1 20 ? 10.852 10.164 -12.836 1 94.94 20 PRO B N 1
ATOM 1460 C CA . PRO B 1 20 ? 10.352 10.43 -11.484 1 94.94 20 PRO B CA 1
ATOM 1461 C C . PRO B 1 20 ? 9.391 9.352 -10.992 1 94.94 20 PRO B C 1
ATOM 1463 O O . PRO B 1 20 ? 8.602 8.805 -11.773 1 94.94 20 PRO B O 1
ATOM 1466 N N . ARG B 1 21 ? 9.477 9.031 -9.719 1 97.44 21 ARG B N 1
ATOM 1467 C CA . ARG B 1 21 ? 8.578 8.062 -9.102 1 97.44 21 ARG B CA 1
ATOM 1468 C C . ARG B 1 21 ? 7.254 8.727 -8.719 1 97.44 21 ARG B C 1
ATOM 1470 O O . ARG B 1 21 ? 7.223 9.891 -8.328 1 97.44 21 ARG B O 1
ATOM 1477 N N . SER B 1 22 ? 6.223 7.969 -8.906 1 98.75 22 SER B N 1
ATOM 1478 C CA . SER B 1 22 ? 4.883 8.383 -8.5 1 98.75 22 SER B CA 1
ATOM 1479 C C . SER B 1 22 ? 4.176 7.273 -7.727 1 98.75 22 SER B C 1
ATOM 1481 O O . SER B 1 22 ? 4.281 6.098 -8.078 1 98.75 22 SER B O 1
ATOM 1483 N N . ALA B 1 23 ? 3.516 7.695 -6.629 1 98.94 23 ALA B N 1
ATOM 1484 C CA . ALA B 1 23 ? 2.686 6.797 -5.832 1 98.94 23 ALA B CA 1
ATOM 1485 C C . ALA B 1 23 ? 1.231 7.258 -5.82 1 98.94 23 ALA B C 1
ATOM 1487 O O . ALA B 1 23 ? 0.927 8.383 -6.219 1 98.94 23 ALA B O 1
ATOM 1488 N N . VAL B 1 24 ? 0.351 6.305 -5.414 1 98.94 24 VAL B N 1
ATOM 1489 C CA . VAL B 1 24 ? -1.077 6.609 -5.426 1 98.94 24 VAL B CA 1
ATOM 1490 C C . VAL B 1 24 ? -1.754 5.945 -4.227 1 98.94 24 VAL B C 1
ATOM 1492 O O . VAL B 1 24 ? -1.304 4.898 -3.752 1 98.94 24 VAL B O 1
ATOM 1495 N N . VAL B 1 25 ? -2.799 6.559 -3.725 1 98.94 25 VAL B N 1
ATOM 1496 C CA . VAL B 1 25 ? -3.625 5.984 -2.668 1 98.94 25 VAL B CA 1
ATOM 1497 C C . VAL B 1 25 ? -5.09 6.355 -2.895 1 98.94 25 VAL B C 1
ATOM 1499 O O . VAL B 1 25 ? -5.391 7.473 -3.32 1 98.94 25 VAL B O 1
ATOM 1502 N N . HIS B 1 26 ? -5.977 5.441 -2.676 1 98.88 26 HIS B N 1
ATOM 1503 C CA . HIS B 1 26 ? -7.418 5.66 -2.754 1 98.88 26 HIS B CA 1
ATOM 1504 C C . HIS B 1 26 ? -8.07 5.535 -1.381 1 98.88 26 HIS B C 1
ATOM 1506 O O . HIS B 1 26 ? -8.016 4.469 -0.76 1 98.88 26 HIS B O 1
ATOM 1512 N N . LEU B 1 27 ? -8.617 6.574 -0.913 1 98.81 27 LEU B N 1
ATOM 1513 C CA . LEU B 1 27 ? -9.398 6.586 0.321 1 98.81 27 LEU B CA 1
ATOM 1514 C C . LEU B 1 27 ? -10.867 6.293 0.039 1 98.81 27 LEU B C 1
ATOM 1516 O O . LEU B 1 27 ? -11.555 7.098 -0.596 1 98.81 27 LEU B O 1
ATOM 1520 N N . ILE B 1 28 ? -11.312 5.141 0.53 1 98 28 ILE B N 1
ATOM 1521 C CA . ILE B 1 28 ? -12.68 4.734 0.231 1 98 28 ILE B CA 1
ATOM 1522 C C . ILE B 1 28 ? -13.352 4.203 1.497 1 98 28 ILE B C 1
ATOM 1524 O O . ILE B 1 28 ? -12.852 3.273 2.131 1 98 28 ILE B O 1
ATOM 1528 N N . SER B 1 29 ? -14.344 4.738 1.945 1 96.56 29 SER B N 1
ATOM 1529 C CA . SER B 1 29 ? -15.281 4.301 2.975 1 96.56 29 SER B CA 1
ATOM 1530 C C . SER B 1 29 ? -16.719 4.598 2.574 1 96.56 29 SER B C 1
ATOM 1532 O O . SER B 1 29 ? -16.984 4.969 1.429 1 96.56 29 SER B O 1
ATOM 1534 N N . GLU B 1 30 ? -17.656 4.312 3.475 1 94.75 30 GLU B N 1
ATOM 1535 C CA . GLU B 1 30 ? -19.047 4.625 3.201 1 94.75 30 GLU B CA 1
ATOM 1536 C C . GLU B 1 30 ? -19.25 6.125 3.01 1 94.75 30 GLU B C 1
ATOM 1538 O O . GLU B 1 30 ? -20.078 6.551 2.189 1 94.75 30 GLU B O 1
ATOM 1543 N N . GLU B 1 31 ? -18.5 6.938 3.672 1 94.62 31 GLU B N 1
ATOM 1544 C CA . GLU B 1 31 ? -18.75 8.375 3.73 1 94.62 31 GLU B CA 1
ATOM 1545 C C . GLU B 1 31 ? -17.75 9.148 2.885 1 94.62 31 GLU B C 1
ATOM 1547 O O . GLU B 1 31 ? -18.062 10.219 2.355 1 94.62 31 GLU B O 1
ATOM 1552 N N . VAL B 1 32 ? -16.609 8.578 2.758 1 98.38 32 VAL B N 1
ATOM 1553 C CA . VAL B 1 32 ? -15.5 9.336 2.18 1 98.38 32 VAL B CA 1
ATOM 1554 C C . VAL B 1 32 ? -14.969 8.617 0.943 1 98.38 32 VAL B C 1
ATOM 1556 O O . VAL B 1 32 ? -14.797 7.395 0.954 1 98.38 32 VAL B O 1
ATOM 1559 N N . THR B 1 33 ? -14.742 9.336 -0.127 1 98.5 33 THR B N 1
ATOM 1560 C CA . THR B 1 33 ? -14.086 8.828 -1.328 1 98.5 33 THR B CA 1
ATOM 1561 C C . THR B 1 33 ? -13.078 9.844 -1.864 1 98.5 33 THR B C 1
ATOM 1563 O O . THR B 1 33 ? -13.336 11.047 -1.865 1 98.5 33 THR B O 1
ATOM 1566 N N . GLY B 1 34 ? -11.922 9.383 -2.262 1 98.81 34 GLY B N 1
ATOM 1567 C CA . GLY B 1 34 ? -10.93 10.266 -2.857 1 98.81 34 GLY B CA 1
ATOM 1568 C C . GLY B 1 34 ? -9.656 9.547 -3.26 1 98.81 34 GLY B C 1
ATOM 1569 O O . GLY B 1 34 ? -9.445 8.391 -2.895 1 98.81 34 GLY B O 1
ATOM 1570 N N . SER B 1 35 ? -8.891 10.188 -4.07 1 98.88 35 SER B N 1
ATOM 1571 C CA . SER B 1 35 ? -7.598 9.68 -4.52 1 98.88 35 SER B CA 1
ATOM 1572 C C . SER B 1 35 ? -6.52 10.75 -4.402 1 98.88 35 SER B C 1
ATOM 1574 O O . SER B 1 35 ? -6.766 11.922 -4.699 1 98.88 35 SER B O 1
ATOM 1576 N N . ILE B 1 36 ? -5.387 10.359 -3.967 1 98.94 36 ILE B N 1
ATOM 1577 C CA . ILE B 1 36 ? -4.23 11.242 -3.846 1 98.94 36 ILE B CA 1
ATOM 1578 C C . ILE B 1 36 ? -3.039 10.633 -4.582 1 98.94 36 ILE B C 1
ATOM 1580 O O . ILE B 1 36 ? -2.777 9.438 -4.473 1 98.94 36 ILE B O 1
ATOM 1584 N N . THR B 1 37 ? -2.346 11.414 -5.328 1 98.94 37 THR B N 1
ATOM 1585 C CA . THR B 1 37 ? -1.084 11.016 -5.941 1 98.94 37 THR B CA 1
ATOM 1586 C C . THR B 1 37 ? 0.09 11.734 -5.281 1 98.94 37 THR B C 1
ATOM 1588 O O . THR B 1 37 ? -0.048 12.867 -4.824 1 98.94 37 THR B O 1
ATOM 1591 N N . PHE B 1 38 ? 1.144 11.07 -5.191 1 98.94 38 PHE B N 1
ATOM 1592 C CA . PHE B 1 38 ? 2.438 11.562 -4.734 1 98.94 38 PHE B CA 1
ATOM 1593 C C . PHE B 1 38 ? 3.477 11.469 -5.844 1 98.94 38 PHE B C 1
ATOM 1595 O O . PHE B 1 38 ? 3.875 10.367 -6.238 1 98.94 38 PHE B O 1
ATOM 1602 N N . THR B 1 39 ? 3.928 12.578 -6.297 1 98.88 39 THR B N 1
ATOM 1603 C CA . THR B 1 39 ? 4.84 12.57 -7.434 1 98.88 39 THR B CA 1
ATOM 1604 C C . THR B 1 39 ? 6.133 13.312 -7.094 1 98.88 39 THR B C 1
ATOM 1606 O O . THR B 1 39 ? 6.094 14.445 -6.609 1 98.88 39 THR B O 1
ATOM 1609 N N . GLU B 1 40 ? 7.258 12.648 -7.363 1 98.31 40 GLU B N 1
ATOM 1610 C CA . GLU B 1 40 ? 8.539 13.328 -7.168 1 98.31 40 GLU B CA 1
ATOM 1611 C C . GLU B 1 40 ? 8.672 14.531 -8.094 1 98.31 40 GLU B C 1
ATOM 1613 O O . GLU B 1 40 ? 8.414 14.43 -9.297 1 98.31 40 GLU B O 1
ATOM 1618 N N . VAL B 1 41 ? 9 15.641 -7.492 1 97.94 41 VAL B N 1
ATOM 1619 C CA . VAL B 1 41 ? 9.344 16.859 -8.211 1 97.94 41 VAL B CA 1
ATOM 1620 C C . VAL B 1 41 ? 10.68 17.391 -7.703 1 97.94 41 VAL B C 1
ATOM 1622 O O . VAL B 1 41 ? 11.289 16.812 -6.801 1 97.94 41 VAL B O 1
ATOM 1625 N N . ASP B 1 42 ? 11.227 18.406 -8.258 1 94.94 42 ASP B N 1
ATOM 1626 C CA . ASP B 1 42 ? 12.562 18.922 -7.969 1 94.94 42 ASP B CA 1
ATOM 1627 C C . ASP B 1 42 ? 12.711 19.25 -6.488 1 94.94 42 ASP B C 1
ATOM 1629 O O . ASP B 1 42 ? 13.766 19.016 -5.898 1 94.94 42 ASP B O 1
ATOM 1633 N N . ASP B 1 43 ? 11.648 19.781 -5.918 1 94.75 43 ASP B N 1
ATOM 1634 C CA . ASP B 1 43 ? 11.781 20.297 -4.555 1 94.75 43 ASP B CA 1
ATOM 1635 C C . ASP B 1 43 ? 10.961 19.453 -3.574 1 94.75 43 ASP B C 1
ATOM 1637 O O . ASP B 1 43 ? 10.438 19.984 -2.59 1 94.75 43 ASP B O 1
ATOM 1641 N N . GLY B 1 44 ? 10.812 18.219 -3.848 1 97.75 44 GLY B N 1
ATOM 1642 C CA . GLY B 1 44 ? 10.07 17.375 -2.92 1 97.75 44 GLY B CA 1
ATOM 1643 C C . GLY B 1 44 ? 9.07 16.469 -3.609 1 97.75 44 GLY B C 1
ATOM 1644 O O . GLY B 1 44 ? 9.359 15.906 -4.668 1 97.75 44 GLY B O 1
ATOM 1645 N N . VAL B 1 45 ? 7.965 16.172 -2.953 1 98.88 45 VAL B N 1
ATOM 1646 C CA . VAL B 1 45 ? 6.887 15.344 -3.471 1 98.88 45 VAL B CA 1
ATOM 1647 C C . VAL B 1 45 ? 5.621 16.172 -3.639 1 98.88 45 VAL B C 1
ATOM 1649 O O . VAL B 1 45 ? 5.172 16.828 -2.697 1 98.88 45 VAL B O 1
ATOM 1652 N N . HIS B 1 46 ? 5.102 16.203 -4.859 1 98.94 46 HIS B N 1
ATOM 1653 C CA . HIS B 1 46 ? 3.828 16.859 -5.137 1 98.94 46 HIS B CA 1
ATOM 1654 C C . HIS B 1 46 ? 2.654 15.969 -4.746 1 98.94 46 HIS B C 1
ATOM 1656 O O . HIS B 1 46 ? 2.486 14.875 -5.297 1 98.94 46 HIS B O 1
ATOM 1662 N N . VAL B 1 47 ? 1.901 16.438 -3.742 1 98.94 47 VAL B N 1
ATOM 1663 C CA . VAL B 1 47 ? 0.713 15.75 -3.248 1 98.94 47 VAL B CA 1
ATOM 1664 C C . VAL B 1 47 ? -0.538 16.375 -3.865 1 98.94 47 VAL B C 1
ATOM 1666 O O . VAL B 1 47 ? -0.817 17.547 -3.656 1 98.94 47 VAL B O 1
ATOM 1669 N N . LYS B 1 48 ? -1.235 15.5 -4.609 1 98.94 48 LYS B N 1
ATOM 1670 C CA . LYS B 1 48 ? -2.32 16.078 -5.398 1 98.94 48 LYS B CA 1
ATOM 1671 C C . LYS B 1 48 ? -3.51 15.125 -5.477 1 98.94 48 LYS B C 1
ATOM 1673 O O . LYS B 1 48 ? -3.334 13.914 -5.641 1 98.94 48 LYS B O 1
ATOM 1678 N N . GLY B 1 49 ? -4.715 15.727 -5.379 1 98.94 49 GLY B N 1
ATOM 1679 C CA . GLY B 1 49 ? -5.926 14.945 -5.555 1 98.94 49 GLY B CA 1
ATOM 1680 C C . GLY B 1 49 ? -7.156 15.602 -4.953 1 98.94 49 GLY B C 1
ATOM 1681 O O . GLY B 1 49 ? -7.16 16.812 -4.707 1 98.94 49 GLY B O 1
ATOM 1682 N N . THR B 1 50 ? -8.195 14.828 -4.883 1 98.94 50 THR B N 1
ATOM 1683 C CA . THR B 1 50 ? -9.461 15.305 -4.34 1 98.94 50 THR B CA 1
ATOM 1684 C C . THR B 1 50 ? -10.07 14.266 -3.408 1 98.94 50 THR B C 1
ATOM 1686 O O . THR B 1 50 ? -9.977 13.062 -3.662 1 98.94 50 THR B O 1
ATOM 1689 N N . ILE B 1 51 ? -10.633 14.75 -2.354 1 98.88 51 ILE B N 1
ATOM 1690 C CA . ILE B 1 51 ? -11.367 13.914 -1.41 1 98.88 51 ILE B CA 1
ATOM 1691 C C . ILE B 1 51 ? -12.758 14.508 -1.165 1 98.88 51 ILE B C 1
ATOM 1693 O O . ILE B 1 51 ? -12.898 15.727 -1.008 1 98.88 51 ILE B O 1
ATOM 1697 N N . ARG B 1 52 ? -13.75 13.711 -1.079 1 98.56 52 ARG B N 1
ATOM 1698 C CA . ARG B 1 52 ? -15.133 14.109 -0.828 1 98.56 52 ARG B CA 1
ATOM 1699 C C . ARG B 1 52 ? -15.727 13.328 0.341 1 98.56 52 ARG B C 1
ATOM 1701 O O . ARG B 1 52 ? -15.367 12.172 0.562 1 98.56 52 ARG B O 1
ATOM 1708 N N . GLY B 1 53 ? -16.672 14.055 1.066 1 98.25 53 GLY B N 1
ATOM 1709 C CA . GLY B 1 53 ? -17.453 13.234 1.977 1 98.25 53 GLY B CA 1
ATOM 1710 C C . GLY B 1 53 ? -17.656 13.875 3.34 1 98.25 53 GLY B C 1
ATOM 1711 O O . GLY B 1 53 ? -18.656 13.641 4.004 1 98.25 53 GLY B O 1
ATOM 1712 N N . LEU B 1 54 ? -16.688 14.688 3.752 1 97.81 54 LEU B N 1
ATOM 1713 C CA . LEU B 1 54 ? -16.812 15.297 5.07 1 97.81 54 LEU B CA 1
ATOM 1714 C C . LEU B 1 54 ? -17.438 16.688 4.969 1 97.81 54 LEU B C 1
ATOM 1716 O O . LEU B 1 54 ? -17.453 17.297 3.896 1 97.81 54 LEU B O 1
ATOM 1720 N N . GLU B 1 55 ? -17.922 17.141 6.082 1 97.44 55 GLU B N 1
ATOM 1721 C CA . GLU B 1 55 ? -18.438 18.5 6.145 1 97.44 55 GLU B CA 1
ATOM 1722 C C . GLU B 1 55 ? -17.328 19.531 5.992 1 97.44 55 GLU B C 1
ATOM 1724 O O . GLU B 1 55 ? -16.156 19.219 6.211 1 97.44 55 GLU B O 1
ATOM 1729 N N . ALA B 1 56 ? -17.75 20.75 5.633 1 98.44 56 ALA B N 1
ATOM 1730 C CA . ALA B 1 56 ? -16.766 21.828 5.527 1 98.44 56 ALA B CA 1
ATOM 1731 C C . ALA B 1 56 ? -15.977 21.984 6.824 1 98.44 56 ALA B C 1
ATOM 1733 O O . ALA B 1 56 ? -16.547 21.891 7.918 1 98.44 56 ALA B O 1
ATOM 1734 N N . GLY B 1 57 ? -14.648 22.141 6.637 1 98.44 57 GLY B N 1
ATOM 1735 C CA . GLY B 1 57 ? -13.758 22.25 7.781 1 98.44 57 GLY B CA 1
ATOM 1736 C C . GLY B 1 57 ? -12.359 21.75 7.496 1 98.44 57 GLY B C 1
ATOM 1737 O O . GLY B 1 57 ? -12.055 21.344 6.371 1 98.44 57 GLY B O 1
ATOM 1738 N N . ASN B 1 58 ? -11.508 21.875 8.453 1 98.62 58 ASN B N 1
ATOM 1739 C CA . ASN B 1 58 ? -10.148 21.344 8.391 1 98.62 58 ASN B CA 1
ATOM 1740 C C . ASN B 1 58 ? -10.039 19.984 9.078 1 98.62 58 ASN B C 1
ATOM 1742 O O . ASN B 1 58 ? -10.641 19.766 10.125 1 98.62 58 ASN B O 1
ATOM 1746 N N . TYR B 1 59 ? -9.305 19.125 8.492 1 98.75 59 TYR B N 1
ATOM 1747 C CA . TYR B 1 59 ? -9.117 17.797 9.047 1 98.75 59 TYR B CA 1
ATOM 1748 C C . TYR B 1 59 ? -7.656 17.375 8.953 1 98.75 59 TYR B C 1
ATOM 1750 O O . TYR B 1 59 ? -6.996 17.625 7.938 1 98.75 59 TYR B O 1
ATOM 1758 N N . GLY B 1 60 ? -7.148 16.75 9.984 1 98.94 60 GLY B N 1
ATOM 1759 C CA . GLY B 1 60 ? -5.777 16.266 10 1 98.94 60 GLY B CA 1
ATOM 1760 C C . GLY B 1 60 ? -5.492 15.25 8.914 1 98.94 60 GLY B C 1
ATOM 1761 O O . GLY B 1 60 ? -6.324 14.391 8.625 1 98.94 60 GLY B O 1
ATOM 1762 N N . PHE B 1 61 ? -4.363 15.391 8.383 1 98.94 61 PHE B N 1
ATOM 1763 C CA . PHE B 1 61 ? -3.906 14.594 7.25 1 98.94 61 PHE B CA 1
ATOM 1764 C C . PHE B 1 61 ? -2.477 14.117 7.469 1 98.94 61 PHE B C 1
ATOM 1766 O O . PHE B 1 61 ? -1.544 14.922 7.504 1 98.94 61 PHE B O 1
ATOM 1773 N N . HIS B 1 62 ? -2.314 12.719 7.668 1 98.94 62 HIS B N 1
ATOM 1774 C CA . HIS B 1 62 ? -1.001 12.242 8.086 1 98.94 62 HIS B CA 1
ATOM 1775 C C . HIS B 1 62 ? -0.646 10.93 7.387 1 98.94 62 HIS B C 1
ATOM 1777 O O . HIS B 1 62 ? -1.533 10.18 6.98 1 98.94 62 HIS B O 1
ATOM 1783 N N . ILE B 1 63 ? 0.639 10.695 7.246 1 98.94 63 ILE B N 1
ATOM 1784 C CA . ILE B 1 63 ? 1.151 9.383 6.867 1 98.94 63 ILE B CA 1
ATOM 1785 C C . ILE B 1 63 ? 1.609 8.625 8.109 1 98.94 63 ILE B C 1
ATOM 1787 O O . ILE B 1 63 ? 2.387 9.148 8.914 1 98.94 63 ILE B O 1
ATOM 1791 N N . HIS B 1 64 ? 1.102 7.48 8.266 1 98.94 64 HIS B N 1
ATOM 1792 C CA . HIS B 1 64 ? 1.391 6.641 9.422 1 98.94 64 HIS B CA 1
ATOM 1793 C C . HIS B 1 64 ? 2.453 5.598 9.094 1 98.94 64 HIS B C 1
ATOM 1795 O O . HIS B 1 64 ? 2.729 5.328 7.926 1 98.94 64 HIS B O 1
ATOM 1801 N N . GLU B 1 65 ? 3.016 5.016 10.117 1 98.69 65 GLU B N 1
ATOM 1802 C CA . GLU B 1 65 ? 4.301 4.324 10.039 1 98.69 65 GLU B CA 1
ATOM 1803 C C . GLU B 1 65 ? 4.137 2.916 9.477 1 98.69 65 GLU B C 1
ATOM 1805 O O . GLU B 1 65 ? 5.082 2.346 8.93 1 98.69 65 GLU B O 1
ATOM 1810 N N . LEU B 1 66 ? 2.945 2.322 9.523 1 98.81 66 LEU B N 1
ATOM 1811 C CA . LEU B 1 66 ? 2.727 0.969 9.031 1 98.81 66 LEU B CA 1
ATOM 1812 C C . LEU B 1 66 ? 1.701 0.962 7.902 1 98.81 66 LEU B C 1
ATOM 1814 O O . LEU B 1 66 ? 1.023 1.965 7.668 1 98.81 66 LEU B O 1
ATOM 1818 N N . GLY B 1 67 ? 1.734 -0.116 7.141 1 98.88 67 GLY B N 1
ATOM 1819 C CA . GLY B 1 67 ? 0.79 -0.312 6.051 1 98.88 67 GLY B CA 1
ATOM 1820 C C . GLY B 1 67 ? -0.274 -1.347 6.363 1 98.88 67 GLY B C 1
ATOM 1821 O O . GLY B 1 67 ? -0.88 -1.918 5.457 1 98.88 67 GLY B O 1
ATOM 1822 N N . ASP B 1 68 ? -0.39 -1.683 7.66 1 98.81 68 ASP B N 1
ATOM 1823 C CA . ASP B 1 68 ? -1.493 -2.529 8.102 1 98.81 68 ASP B CA 1
ATOM 1824 C C . ASP B 1 68 ? -2.783 -1.725 8.234 1 98.81 68 ASP B C 1
ATOM 1826 O O . ASP B 1 68 ? -2.879 -0.835 9.086 1 98.81 68 ASP B O 1
ATOM 1830 N N . THR B 1 69 ? -3.816 -2.068 7.387 1 98.25 69 THR B N 1
ATOM 1831 C CA . THR B 1 69 ? -5.031 -1.263 7.379 1 98.25 69 THR B CA 1
ATOM 1832 C C . THR B 1 69 ? -6.258 -2.129 7.656 1 98.25 69 THR B C 1
ATOM 1834 O O . THR B 1 69 ? -7.344 -1.86 7.141 1 98.25 69 THR B O 1
ATOM 1837 N N . ILE B 1 70 ? -6.031 -3.223 8.367 1 98.25 70 ILE B N 1
ATOM 1838 C CA . ILE B 1 70 ? -7.215 -3.984 8.75 1 98.25 70 ILE B CA 1
ATOM 1839 C C . ILE B 1 70 ? -8.195 -3.074 9.492 1 98.25 70 ILE B C 1
ATOM 1841 O O . ILE B 1 70 ? -9.406 -3.182 9.312 1 98.25 70 ILE B O 1
ATOM 1845 N N . THR B 1 71 ? -7.754 -2.275 10.344 1 98 71 THR B N 1
ATOM 1846 C CA . THR B 1 71 ? -8.336 -1.034 10.844 1 98 71 THR B CA 1
ATOM 1847 C C . THR B 1 71 ? -7.352 0.123 10.688 1 98 71 THR B C 1
ATOM 1849 O O . THR B 1 71 ? -6.145 -0.092 10.57 1 98 71 THR B O 1
ATOM 1852 N N . CYS B 1 72 ? -7.91 1.301 10.719 1 98.56 72 CYS B N 1
ATOM 1853 C CA . CYS B 1 72 ? -6.988 2.42 10.586 1 98.56 72 CYS B CA 1
ATOM 1854 C C . CYS B 1 72 ? -6.078 2.525 11.805 1 98.56 72 CYS B C 1
ATOM 1856 O O . CYS B 1 72 ? -4.98 3.084 11.719 1 98.56 72 CYS B O 1
ATOM 1858 N N . ASP B 1 73 ? -6.414 2.01 12.883 1 98.56 73 ASP B N 1
ATOM 1859 C CA . ASP B 1 73 ? -5.566 1.989 14.07 1 98.56 73 ASP B CA 1
ATOM 1860 C C . ASP B 1 73 ? -4.332 1.114 13.844 1 98.56 73 ASP B C 1
ATOM 1862 O O . ASP B 1 73 ? -3.26 1.397 14.383 1 98.56 73 ASP B O 1
ATOM 1866 N N . ALA B 1 74 ? -4.492 0.103 13.07 1 98.75 74 ALA B N 1
ATOM 1867 C CA . ALA B 1 74 ? -3.408 -0.85 12.844 1 98.75 74 ALA B CA 1
ATOM 1868 C C . ALA B 1 74 ? -2.273 -0.213 12.047 1 98.75 74 ALA B C 1
ATOM 1870 O O . ALA B 1 74 ? -1.175 -0.767 11.969 1 98.75 74 ALA B O 1
ATOM 1871 N N . ALA B 1 75 ? -2.465 0.966 11.539 1 98.75 75 ALA B N 1
ATOM 1872 C CA . ALA B 1 75 ? -1.444 1.675 10.773 1 98.75 75 ALA B CA 1
ATOM 1873 C C . ALA B 1 75 ? -0.379 2.266 11.688 1 98.75 75 ALA B C 1
ATOM 1875 O O . ALA B 1 75 ? 0.627 2.803 11.219 1 98.75 75 ALA B O 1
ATOM 1876 N N . GLY B 1 76 ? -0.617 2.213 13 1 98.69 76 GLY B N 1
ATOM 1877 C CA . GLY B 1 76 ? 0.38 2.689 13.945 1 98.69 76 GLY B CA 1
ATOM 1878 C C . GLY B 1 76 ? 0.445 4.203 14.031 1 98.69 76 GLY B C 1
ATOM 1879 O O . GLY B 1 76 ? -0.497 4.895 13.633 1 98.69 76 GLY B O 1
ATOM 1880 N N . ALA B 1 77 ? 1.54 4.719 14.609 1 98.62 77 ALA B N 1
ATOM 1881 C CA . ALA B 1 77 ? 1.727 6.148 14.836 1 98.62 77 ALA B CA 1
ATOM 1882 C C . ALA B 1 77 ? 2.105 6.863 13.539 1 98.62 77 ALA B C 1
ATOM 1884 O O . ALA B 1 77 ? 2.264 6.227 12.492 1 98.62 77 ALA B O 1
ATOM 1885 N N . HIS B 1 78 ? 2.139 8.219 13.617 1 98.88 78 HIS B N 1
ATOM 1886 C CA . HIS B 1 78 ? 2.672 8.969 12.484 1 98.88 78 HIS B CA 1
ATOM 1887 C C . HIS B 1 78 ? 4.066 8.477 12.109 1 98.88 78 HIS B C 1
ATOM 1889 O O . HIS B 1 78 ? 4.852 8.094 12.977 1 98.88 78 HIS B O 1
ATOM 1895 N N . LEU B 1 79 ? 4.395 8.508 10.852 1 98.75 79 LEU B N 1
ATOM 1896 C CA . LEU B 1 79 ? 5.758 8.242 10.414 1 98.75 79 LEU B CA 1
ATOM 1897 C C . LEU B 1 79 ? 6.727 9.258 11.008 1 98.75 79 LEU B C 1
ATOM 1899 O O . LEU B 1 79 ? 6.707 10.438 10.633 1 98.75 79 LEU B O 1
ATOM 1903 N N . ASN B 1 80 ? 7.605 8.773 11.914 1 98.12 80 ASN B N 1
ATOM 1904 C CA . ASN B 1 80 ? 8.477 9.648 12.688 1 98.12 80 ASN B CA 1
ATOM 1905 C C . ASN B 1 80 ? 9.828 8.992 12.961 1 98.12 80 ASN B C 1
ATOM 1907 O O . ASN B 1 80 ? 10.195 8.773 14.117 1 98.12 80 ASN B O 1
ATOM 1911 N N . PRO B 1 81 ? 10.578 8.789 11.859 1 95.56 81 PRO B N 1
ATOM 1912 C CA . PRO B 1 81 ? 11.859 8.117 12.055 1 95.56 81 PRO B CA 1
ATOM 1913 C C . PRO B 1 81 ? 12.82 8.93 12.93 1 95.56 81 PRO B C 1
ATOM 1915 O O . PRO B 1 81 ? 13.773 8.375 13.477 1 95.56 81 PRO B O 1
ATOM 1918 N N . ASP B 1 82 ? 12.594 10.188 13.109 1 94.75 82 ASP B N 1
ATOM 1919 C CA . ASP B 1 82 ? 13.531 11.047 13.828 1 94.75 82 ASP B CA 1
ATOM 1920 C C . ASP B 1 82 ? 13.055 11.305 15.258 1 94.75 82 ASP B C 1
ATOM 1922 O O . ASP B 1 82 ? 13.695 12.047 16 1 94.75 82 ASP B O 1
ATOM 1926 N N . ALA B 1 83 ? 11.969 10.758 15.617 1 96.31 83 ALA B N 1
ATOM 1927 C CA . ALA B 1 83 ? 11.422 10.883 16.969 1 96.31 83 ALA B CA 1
ATOM 1928 C C . ALA B 1 83 ? 11.289 12.352 17.359 1 96.31 83 ALA B C 1
ATOM 1930 O O . ALA B 1 83 ? 11.734 12.742 18.453 1 96.31 83 ALA B O 1
ATOM 1931 N N . THR B 1 84 ? 10.758 13.109 16.484 1 98.12 84 THR B N 1
ATOM 1932 C CA . THR B 1 84 ? 10.531 14.523 16.75 1 98.12 84 THR B CA 1
ATOM 1933 C C . THR B 1 84 ? 9.109 14.758 17.281 1 98.12 84 THR B C 1
ATOM 1935 O O . THR B 1 84 ? 8.281 13.844 17.25 1 98.12 84 THR B O 1
ATOM 1938 N N . ASN B 1 85 ? 8.875 15.945 17.766 1 98.62 85 ASN B N 1
ATOM 1939 C CA . ASN B 1 85 ? 7.516 16.375 18.062 1 98.62 85 ASN B CA 1
ATOM 1940 C C . ASN B 1 85 ? 6.691 16.594 16.797 1 98.62 85 ASN B C 1
ATOM 1942 O O . ASN B 1 85 ? 7.25 16.875 15.742 1 98.62 85 ASN B O 1
ATOM 1946 N N . HIS B 1 86 ? 5.398 16.469 17.062 1 98.81 86 HIS B N 1
ATOM 1947 C CA . HIS B 1 86 ? 4.457 16.75 15.977 1 98.81 86 HIS B CA 1
ATOM 1948 C C . HIS B 1 86 ? 4.504 18.219 15.562 1 98.81 86 HIS B C 1
ATOM 1950 O O . HIS B 1 86 ? 4.727 19.094 16.406 1 98.81 86 HIS B O 1
ATOM 1956 N N . GLY B 1 87 ? 4.309 18.5 14.25 1 98.56 87 GLY B N 1
ATOM 1957 C CA . GLY B 1 87 ? 4.207 19.844 13.703 1 98.56 87 GLY B CA 1
ATOM 1958 C C . GLY B 1 87 ? 3.383 19.906 12.43 1 98.56 87 GLY B C 1
ATOM 1959 O O . GLY B 1 87 ? 2.754 18.922 12.039 1 98.56 87 GLY B O 1
ATOM 1960 N N . GLY B 1 88 ? 3.299 21.047 11.852 1 97.31 88 GLY B N 1
ATOM 1961 C CA . GLY B 1 88 ? 2.609 21.234 10.586 1 97.31 88 GLY B CA 1
ATOM 1962 C C . GLY B 1 88 ? 3.523 21.094 9.383 1 97.31 88 GLY B C 1
ATOM 1963 O O . GLY B 1 88 ? 4.738 20.953 9.539 1 97.31 88 GLY B O 1
ATOM 1964 N N . ARG B 1 89 ? 2.965 21.188 8.25 1 96 89 ARG B N 1
ATOM 1965 C CA . ARG B 1 89 ? 3.662 20.969 6.988 1 96 89 ARG B CA 1
ATOM 1966 C C . ARG B 1 89 ? 4.832 21.938 6.836 1 96 89 ARG B C 1
ATOM 1968 O O . ARG B 1 89 ? 5.871 21.578 6.273 1 96 89 ARG B O 1
ATOM 1975 N N . ASP B 1 90 ? 4.672 23.125 7.367 1 95.19 90 ASP B N 1
ATOM 1976 C CA . ASP B 1 90 ? 5.68 24.156 7.133 1 95.19 90 ASP B CA 1
ATOM 1977 C C . ASP B 1 90 ? 6.594 24.312 8.352 1 95.19 90 ASP B C 1
ATOM 1979 O O . ASP B 1 90 ? 7.438 25.219 8.383 1 95.19 90 ASP B O 1
ATOM 1983 N N . HIS B 1 91 ? 6.449 23.469 9.312 1 97.56 91 HIS B N 1
ATOM 1984 C CA . HIS B 1 91 ? 7.277 23.547 10.508 1 97.56 91 HIS B CA 1
ATOM 1985 C C . HIS B 1 91 ? 8.617 22.859 10.297 1 97.56 91 HIS B C 1
ATOM 1987 O O . HIS B 1 91 ? 8.695 21.844 9.602 1 97.56 91 HIS B O 1
ATOM 1993 N N . THR B 1 92 ? 9.625 23.344 10.93 1 96.5 92 THR B N 1
ATOM 1994 C CA . THR B 1 92 ? 10.961 22.766 10.867 1 96.5 92 THR B CA 1
ATOM 1995 C C . THR B 1 92 ? 11.023 21.469 11.68 1 96.5 92 THR B C 1
ATOM 1997 O O . THR B 1 92 ? 11.727 20.531 11.305 1 96.5 92 THR B O 1
ATOM 2000 N N . ILE B 1 93 ? 10.414 21.547 12.797 1 97.44 93 ILE B N 1
ATOM 2001 C CA . ILE B 1 93 ? 10.305 20.344 13.617 1 97.44 93 ILE B CA 1
ATOM 2002 C C . ILE B 1 93 ? 8.945 19.703 13.406 1 97.44 93 ILE B C 1
ATOM 2004 O O . ILE B 1 93 ? 7.906 20.297 13.703 1 97.44 93 ILE B O 1
ATOM 2008 N N . ARG B 1 94 ? 8.938 18.516 12.945 1 98.56 94 ARG B N 1
ATOM 2009 C CA . ARG B 1 94 ? 7.734 17.734 12.688 1 98.56 94 ARG B CA 1
ATOM 2010 C C . ARG B 1 94 ? 8.078 16.281 12.398 1 98.56 94 ARG B C 1
ATOM 2012 O O . ARG B 1 94 ? 9.227 15.953 12.086 1 98.56 94 ARG B O 1
ATOM 2019 N N . HIS B 1 95 ? 7.043 15.375 12.578 1 98.62 95 HIS B N 1
ATOM 2020 C CA . HIS B 1 95 ? 7.195 14.055 11.984 1 98.62 95 HIS B CA 1
ATOM 2021 C C . HIS B 1 95 ? 7.344 14.148 10.469 1 98.62 95 HIS B C 1
ATOM 2023 O O . HIS B 1 95 ? 6.863 15.094 9.852 1 98.62 95 HIS B O 1
ATOM 2029 N N . VAL B 1 96 ? 7.891 13.125 9.891 1 98.5 96 VAL B N 1
ATOM 2030 C CA . VAL B 1 96 ? 7.934 12.992 8.438 1 98.5 96 VAL B CA 1
ATOM 2031 C C . VAL B 1 96 ? 6.512 12.93 7.887 1 98.5 96 VAL B C 1
ATOM 2033 O O . VAL B 1 96 ? 6.215 13.531 6.852 1 98.5 96 VAL B O 1
ATOM 2036 N N . GLY B 1 97 ? 5.582 12.297 8.57 1 98.81 97 GLY B N 1
ATOM 2037 C CA . GLY B 1 97 ? 4.246 12.031 8.062 1 98.81 97 GLY B CA 1
ATOM 2038 C C . GLY B 1 97 ? 3.266 13.156 8.344 1 98.81 97 GLY B C 1
ATOM 2039 O O . GLY B 1 97 ? 2.072 13.031 8.055 1 98.81 97 GLY B O 1
ATOM 2040 N N . ASP B 1 98 ? 3.723 14.281 8.898 1 98.88 98 ASP B N 1
ATOM 2041 C CA . ASP B 1 98 ? 2.84 15.375 9.289 1 98.88 98 ASP B CA 1
ATOM 2042 C C . ASP B 1 98 ? 2.502 16.266 8.094 1 98.88 98 ASP B C 1
ATOM 2044 O O . ASP B 1 98 ? 3.148 17.297 7.883 1 98.88 98 ASP B O 1
ATOM 2048 N N . LEU B 1 99 ? 1.379 16.016 7.438 1 98.88 99 LEU B N 1
ATOM 2049 C CA . LEU B 1 99 ? 1.016 16.766 6.246 1 98.88 99 LEU B CA 1
ATOM 2050 C C . LEU B 1 99 ? 0.039 17.891 6.594 1 98.88 99 LEU B C 1
ATOM 2052 O O . LEU B 1 99 ? -0.49 18.547 5.699 1 98.88 99 LEU B O 1
ATOM 2056 N N . GLY B 1 100 ? -0.239 18.062 7.852 1 98.69 100 GLY B N 1
ATOM 2057 C CA . GLY B 1 100 ? -1.077 19.172 8.297 1 98.69 100 GLY B CA 1
ATOM 2058 C C . GLY B 1 100 ? -2.561 18.906 8.125 1 98.69 100 GLY B C 1
ATOM 2059 O O . GLY B 1 100 ? -3.055 17.844 8.523 1 98.69 100 GLY B O 1
ATOM 2060 N N . ASN B 1 101 ? -3.287 19.891 7.629 1 98.81 101 ASN B N 1
ATOM 2061 C CA . ASN B 1 101 ? -4.727 19.812 7.398 1 98.81 101 ASN B CA 1
ATOM 2062 C C . ASN B 1 101 ? -5.062 19.875 5.914 1 98.81 101 ASN B C 1
ATOM 2064 O O . ASN B 1 101 ? -4.328 20.5 5.137 1 98.81 101 ASN B O 1
ATOM 2068 N N . ILE B 1 102 ? -6.105 19.234 5.574 1 98.69 102 ILE B N 1
ATOM 2069 C CA . ILE B 1 102 ? -6.766 19.531 4.309 1 98.69 102 ILE B CA 1
ATOM 2070 C C . ILE B 1 102 ? -8.133 20.156 4.57 1 98.69 102 ILE B C 1
ATOM 2072 O O . ILE B 1 102 ? -8.766 19.875 5.59 1 98.69 102 ILE B O 1
ATOM 2076 N N . GLN B 1 103 ? -8.523 21 3.68 1 98.75 103 GLN B N 1
ATOM 2077 C CA . GLN B 1 103 ? -9.75 21.781 3.863 1 98.75 103 GLN B CA 1
ATOM 2078 C C . GLN B 1 103 ? -10.867 21.25 2.963 1 98.75 103 GLN B C 1
ATOM 2080 O O . GLN B 1 103 ? -10.719 21.203 1.74 1 98.75 103 GLN B O 1
ATOM 2085 N N . PHE B 1 104 ? -11.93 20.891 3.625 1 98.81 104 PHE B N 1
ATOM 2086 C CA . PHE B 1 104 ? -13.164 20.609 2.902 1 98.81 104 PHE B CA 1
ATOM 2087 C C . PHE B 1 104 ? -14.023 21.859 2.779 1 98.81 104 PHE B C 1
ATOM 2089 O O . PHE B 1 104 ? -14.148 22.625 3.732 1 98.81 104 PHE B O 1
ATOM 2096 N N . VAL B 1 105 ? -14.539 22.078 1.61 1 98.56 105 VAL B N 1
ATOM 2097 C CA . VAL B 1 105 ? -15.43 23.203 1.362 1 98.56 105 VAL B CA 1
ATOM 2098 C C . VAL B 1 105 ? -16.75 22.703 0.771 1 98.56 105 VAL B C 1
ATOM 2100 O O . VAL B 1 105 ? -16.797 21.609 0.184 1 98.56 105 VAL B O 1
ATOM 2103 N N . GLY B 1 106 ? -17.828 23.484 0.925 1 95.81 106 GLY B N 1
ATOM 2104 C CA . GLY B 1 106 ? -19.125 23.141 0.375 1 95.81 106 GLY B CA 1
ATOM 2105 C C . GLY B 1 106 ? -20.219 23.109 1.423 1 95.81 106 GLY B C 1
ATOM 2106 O O . GLY B 1 106 ? -19.953 23.203 2.621 1 95.81 106 GLY B O 1
ATOM 2107 N N . THR B 1 107 ? -21.5 23.062 0.94 1 92.06 107 THR B N 1
ATOM 2108 C CA . THR B 1 107 ? -22.656 22.906 1.798 1 92.06 107 THR B CA 1
ATOM 2109 C C . THR B 1 107 ? -23.125 21.453 1.832 1 92.06 107 THR B C 1
ATOM 2111 O O . THR B 1 107 ? -23.422 20.859 0.792 1 92.06 107 THR B O 1
ATOM 2114 N N . GLY B 1 108 ? -23.078 20.719 2.99 1 89.88 108 GLY B N 1
ATOM 2115 C CA . GLY B 1 108 ? -23.375 19.297 3.105 1 89.88 108 GLY B CA 1
ATOM 2116 C C . GLY B 1 108 ? -22.141 18.422 2.939 1 89.88 108 GLY B C 1
ATOM 2117 O O . GLY B 1 108 ? -21.25 18.422 3.789 1 89.88 108 GLY B O 1
ATOM 2118 N N . ILE B 1 109 ? -22.172 17.703 1.837 1 91.19 109 ILE B N 1
ATOM 2119 C CA . ILE B 1 109 ? -21.016 16.875 1.511 1 91.19 109 ILE B CA 1
ATOM 2120 C C . ILE B 1 109 ? -19.906 17.766 0.933 1 91.19 109 ILE B C 1
ATOM 2122 O O . ILE B 1 109 ? -20.031 18.297 -0.17 1 91.19 109 ILE B O 1
ATOM 2126 N N . GLY B 1 110 ? -18.875 17.922 1.683 1 97.62 110 GLY B N 1
ATOM 2127 C CA . GLY B 1 110 ? -17.781 18.797 1.275 1 97.62 110 GLY B CA 1
ATOM 2128 C C . GLY B 1 110 ? -16.781 18.094 0.375 1 97.62 110 GLY B C 1
ATOM 2129 O O . GLY B 1 110 ? -16.781 16.875 0.261 1 97.62 110 GLY B O 1
ATOM 2130 N N . VAL B 1 111 ? -15.984 18.922 -0.297 1 98.62 111 VAL B N 1
ATOM 2131 C CA . VAL B 1 111 ? -14.898 18.469 -1.164 1 98.62 111 VAL B CA 1
ATOM 2132 C C . VAL B 1 111 ? -13.594 19.141 -0.756 1 98.62 111 VAL B C 1
ATOM 2134 O O . VAL B 1 111 ? -13.57 20.344 -0.475 1 98.62 111 VAL B O 1
ATOM 2137 N N . ALA B 1 112 ? -12.578 18.391 -0.684 1 98.88 112 ALA B N 1
ATOM 2138 C CA . ALA B 1 112 ? -11.234 18.906 -0.456 1 98.88 112 ALA B CA 1
ATOM 2139 C C . ALA B 1 112 ? -10.359 18.734 -1.693 1 98.88 112 ALA B C 1
ATOM 2141 O O . ALA B 1 112 ? -10.172 17.609 -2.174 1 98.88 112 ALA B O 1
ATOM 2142 N N . GLU B 1 113 ? -9.867 19.797 -2.201 1 98.81 113 GLU B N 1
ATOM 2143 C CA . GLU B 1 113 ? -8.812 19.766 -3.205 1 98.81 113 GLU B CA 1
ATOM 2144 C C . GLU B 1 113 ? -7.43 19.797 -2.553 1 98.81 113 GLU B C 1
ATOM 2146 O O . GLU B 1 113 ? -7.117 20.719 -1.803 1 98.81 113 GLU B O 1
ATOM 2151 N N . VAL B 1 114 ? -6.715 18.828 -2.818 1 98.94 114 VAL B N 1
ATOM 2152 C CA . VAL B 1 114 ? -5.375 18.703 -2.256 1 98.94 114 VAL B CA 1
ATOM 2153 C C . VAL B 1 114 ? -4.336 19.031 -3.326 1 98.94 114 VAL B C 1
ATOM 2155 O O . VAL B 1 114 ? -4.328 18.422 -4.398 1 98.94 114 VAL B O 1
ATOM 2158 N N . ASP B 1 115 ? -3.51 19.969 -3.051 1 98.88 115 ASP B N 1
ATOM 2159 C CA . ASP B 1 115 ? -2.496 20.406 -4.012 1 98.88 115 ASP B CA 1
ATOM 2160 C C . ASP B 1 115 ? -1.369 21.156 -3.318 1 98.88 115 ASP B C 1
ATOM 2162 O O . ASP B 1 115 ? -1.477 22.375 -3.098 1 98.88 115 ASP B O 1
ATOM 2166 N N . PHE B 1 116 ? -0.313 20.469 -2.986 1 98.62 116 PHE B N 1
ATOM 2167 C CA . PHE B 1 116 ? 0.846 21.094 -2.369 1 98.62 116 PHE B CA 1
ATOM 2168 C C . PHE B 1 116 ? 2.102 20.266 -2.594 1 98.62 116 PHE B C 1
ATOM 2170 O O . PHE B 1 116 ? 2.016 19.094 -2.955 1 98.62 116 PHE B O 1
ATOM 2177 N N . VAL B 1 117 ? 3.203 20.906 -2.408 1 98.62 117 VAL B N 1
ATOM 2178 C CA . VAL B 1 117 ? 4.484 20.203 -2.428 1 98.62 117 VAL B CA 1
ATOM 2179 C C . VAL B 1 117 ? 5.016 20.062 -1.004 1 98.62 117 VAL B C 1
ATOM 2181 O O . VAL B 1 117 ? 5.07 21.031 -0.253 1 98.62 117 VAL B O 1
ATOM 2184 N N . ASP B 1 118 ? 5.27 18.844 -0.608 1 98.75 118 ASP B N 1
ATOM 2185 C CA . ASP B 1 118 ? 5.918 18.594 0.674 1 98.75 118 ASP B CA 1
ATOM 2186 C C . ASP B 1 118 ? 7.406 18.297 0.489 1 98.75 118 ASP B C 1
ATOM 2188 O O . ASP B 1 118 ? 7.789 17.531 -0.389 1 98.75 118 ASP B O 1
ATOM 2192 N N . LYS B 1 119 ? 8.211 18.844 1.324 1 97.62 119 LYS B N 1
ATOM 2193 C CA . LYS B 1 119 ? 9.656 18.75 1.125 1 97.62 119 LYS B CA 1
ATOM 2194 C C . LYS B 1 119 ? 10.273 17.703 2.035 1 97.62 119 LYS B C 1
ATOM 2196 O O . LYS B 1 119 ? 11.484 17.469 1.986 1 97.62 119 LYS B O 1
ATOM 2201 N N . VAL B 1 120 ? 9.5 17.062 2.855 1 98.25 120 VAL B N 1
ATOM 2202 C CA . VAL B 1 120 ? 10.039 16.156 3.859 1 98.25 120 VAL B CA 1
ATOM 2203 C C . VAL B 1 120 ? 9.781 14.711 3.441 1 98.25 120 VAL B C 1
ATOM 2205 O O . VAL B 1 120 ? 10.695 13.875 3.473 1 98.25 120 VAL B O 1
ATOM 2208 N N . ILE B 1 121 ? 8.539 14.375 3.033 1 98.62 121 ILE B N 1
ATOM 2209 C CA . ILE B 1 121 ? 8.258 13.008 2.602 1 98.62 121 ILE B CA 1
ATOM 2210 C C . ILE B 1 121 ? 9.039 12.703 1.322 1 98.62 121 ILE B C 1
ATOM 2212 O O . ILE B 1 121 ? 9.484 13.617 0.627 1 98.62 121 ILE B O 1
ATOM 2216 N N . ALA B 1 122 ? 9.211 11.414 1.073 1 97.69 122 ALA B N 1
ATOM 2217 C CA . ALA B 1 122 ? 9.922 10.953 -0.115 1 97.69 122 ALA B CA 1
ATOM 2218 C C . ALA B 1 122 ? 9.367 9.617 -0.608 1 97.69 122 ALA B C 1
ATOM 2220 O O . ALA B 1 122 ? 8.562 8.984 0.079 1 97.69 122 ALA B O 1
ATOM 2221 N N . LEU B 1 123 ? 9.766 9.234 -1.802 1 97.06 123 LEU B N 1
ATOM 2222 C CA . LEU B 1 123 ? 9.422 7.93 -2.352 1 97.06 123 LEU B CA 1
ATOM 2223 C C . LEU B 1 123 ? 10.656 7.043 -2.449 1 97.06 123 LEU B C 1
ATOM 2225 O O . LEU B 1 123 ? 10.648 6.039 -3.164 1 97.06 123 LEU B O 1
ATOM 2229 N N . ARG B 1 124 ? 11.633 7.438 -1.718 1 92 124 ARG B N 1
ATOM 2230 C CA . ARG B 1 124 ? 12.898 6.719 -1.595 1 92 124 ARG B CA 1
ATOM 2231 C C . ARG B 1 124 ? 13.578 7.035 -0.267 1 92 124 ARG B C 1
ATOM 2233 O O . ARG B 1 124 ? 13.273 8.047 0.369 1 92 124 ARG B O 1
ATOM 2240 N N . GLY B 1 125 ? 14.5 6.105 0.054 1 91.56 125 GLY B N 1
ATOM 2241 C CA . GLY B 1 125 ? 15.344 6.398 1.198 1 91.56 125 GLY B CA 1
ATOM 2242 C C . GLY B 1 125 ? 14.594 6.383 2.516 1 91.56 125 GLY B C 1
ATOM 2243 O O . GLY B 1 125 ? 13.602 5.668 2.662 1 91.56 125 GLY B O 1
ATOM 2244 N N . ARG B 1 126 ? 15.039 7.105 3.471 1 92.44 126 ARG B N 1
ATOM 2245 C CA . ARG B 1 126 ? 14.617 7.055 4.867 1 92.44 126 ARG B CA 1
ATOM 2246 C C . ARG B 1 126 ? 13.18 7.547 5.023 1 92.44 126 ARG B C 1
ATOM 2248 O O . ARG B 1 126 ? 12.438 7.051 5.875 1 92.44 126 ARG B O 1
ATOM 2255 N N . ASN B 1 127 ? 12.852 8.523 4.262 1 97 127 ASN B N 1
ATOM 2256 C CA . ASN B 1 127 ? 11.531 9.125 4.402 1 97 127 ASN B CA 1
ATOM 2257 C C . ASN B 1 127 ? 10.547 8.57 3.379 1 97 127 ASN B C 1
ATOM 2259 O O . ASN B 1 127 ? 9.562 9.227 3.035 1 97 127 ASN B O 1
ATOM 2263 N N . ASN B 1 128 ? 10.922 7.383 2.842 1 96.94 128 ASN B N 1
ATOM 2264 C CA . ASN B 1 128 ? 10.07 6.719 1.857 1 96.94 128 ASN B CA 1
ATOM 2265 C C . ASN B 1 128 ? 8.695 6.398 2.43 1 96.94 128 ASN B C 1
ATOM 2267 O O . ASN B 1 128 ? 8.586 5.707 3.445 1 96.94 128 ASN B O 1
ATOM 2271 N N . ILE B 1 129 ? 7.598 6.848 1.768 1 98.69 129 ILE B N 1
ATOM 2272 C CA . ILE B 1 129 ? 6.25 6.68 2.301 1 98.69 129 ILE B CA 1
ATOM 2273 C C . ILE B 1 129 ? 5.57 5.496 1.615 1 98.69 129 ILE B C 1
ATOM 2275 O O . ILE B 1 129 ? 4.457 5.113 1.987 1 98.69 129 ILE B O 1
ATOM 2279 N N . LEU B 1 130 ? 6.242 4.898 0.633 1 98.31 130 LEU B N 1
ATOM 2280 C CA . LEU B 1 130 ? 5.652 3.766 -0.074 1 98.31 130 LEU B CA 1
ATOM 2281 C C . LEU B 1 130 ? 5.324 2.633 0.892 1 98.31 130 LEU B C 1
ATOM 2283 O O . LEU B 1 130 ? 6.137 2.293 1.756 1 98.31 130 LEU B O 1
ATOM 2287 N N . GLY B 1 131 ? 4.133 2.033 0.709 1 98.69 131 GLY B N 1
ATOM 2288 C CA . GLY B 1 131 ? 3.705 0.926 1.548 1 98.69 131 GLY B CA 1
ATOM 2289 C C . GLY B 1 131 ? 3.205 1.366 2.91 1 98.69 131 GLY B C 1
ATOM 2290 O O . GLY B 1 131 ? 2.738 0.545 3.703 1 98.69 131 GLY B O 1
ATOM 2291 N N . ARG B 1 132 ? 3.283 2.639 3.219 1 98.88 132 ARG B N 1
ATOM 2292 C CA . ARG B 1 132 ? 2.732 3.193 4.449 1 98.88 132 ARG B CA 1
ATOM 2293 C C . ARG B 1 132 ? 1.326 3.738 4.227 1 98.88 132 ARG B C 1
ATOM 2295 O O . ARG B 1 132 ? 0.792 3.654 3.117 1 98.88 132 ARG B O 1
ATOM 2302 N N . THR B 1 133 ? 0.729 4.258 5.281 1 98.94 133 THR B N 1
ATOM 2303 C CA . THR B 1 133 ? -0.706 4.516 5.223 1 98.94 133 THR B CA 1
ATOM 2304 C C . THR B 1 133 ? -0.992 6.012 5.285 1 98.94 133 THR B C 1
ATOM 2306 O O . THR B 1 133 ? -0.475 6.711 6.16 1 98.94 133 THR B O 1
ATOM 2309 N N . LEU B 1 134 ? -1.765 6.504 4.328 1 99 134 LEU B N 1
ATOM 2310 C CA . LEU B 1 134 ? -2.373 7.824 4.434 1 99 134 LEU B CA 1
ATOM 2311 C C . LEU B 1 134 ? -3.643 7.77 5.277 1 99 134 LEU B C 1
ATOM 2313 O O . LEU B 1 134 ? -4.504 6.914 5.059 1 99 134 LEU B O 1
ATOM 2317 N N . VAL B 1 135 ? -3.744 8.648 6.238 1 98.94 135 VAL B N 1
ATOM 2318 C CA . VAL B 1 135 ? -4.895 8.688 7.133 1 98.94 135 VAL B CA 1
ATOM 2319 C C . VAL B 1 135 ? -5.531 10.07 7.109 1 98.94 135 VAL B C 1
ATOM 2321 O O . VAL B 1 135 ? -4.836 11.078 7.262 1 98.94 135 VAL B O 1
ATOM 2324 N N . LEU B 1 136 ? -6.816 10.102 6.863 1 98.94 136 LEU B N 1
ATOM 2325 C CA . LEU B 1 136 ? -7.648 11.281 7.09 1 98.94 136 LEU B CA 1
ATOM 2326 C C . LEU B 1 136 ? -8.312 11.219 8.461 1 98.94 136 LEU B C 1
ATOM 2328 O O . LEU B 1 136 ? -9.07 10.289 8.75 1 98.94 136 LEU B O 1
ATOM 2332 N N . HIS B 1 137 ? -8.016 12.227 9.281 1 98.81 137 HIS B N 1
ATOM 2333 C CA . HIS B 1 137 ? -8.555 12.273 10.641 1 98.81 137 HIS B CA 1
ATOM 2334 C C . HIS B 1 137 ? -9.867 13.055 10.68 1 98.81 137 HIS B C 1
ATOM 2336 O O . HIS B 1 137 ? -10.234 13.719 9.711 1 98.81 137 HIS B O 1
ATOM 2342 N N . GLY B 1 138 ? -10.539 12.953 11.82 1 98.31 138 GLY B N 1
ATOM 2343 C CA . GLY B 1 138 ? -11.906 13.438 11.914 1 98.31 138 GLY B CA 1
ATOM 2344 C C . GLY B 1 138 ? -12.008 14.828 12.523 1 98.31 138 GLY B C 1
ATOM 2345 O O . GLY B 1 138 ? -13.102 15.391 12.617 1 98.31 138 GLY B O 1
ATOM 2346 N N . GLN B 1 139 ? -10.875 15.352 12.984 1 98.69 139 GLN B N 1
ATOM 2347 C CA . GLN B 1 139 ? -10.836 16.703 13.539 1 98.69 139 GLN B CA 1
ATOM 2348 C C . GLN B 1 139 ? -9.641 17.484 13 1 98.69 139 GLN B C 1
ATOM 2350 O O . GLN B 1 139 ? -8.742 16.906 12.383 1 98.69 139 GLN B O 1
ATOM 2355 N N . GLU B 1 140 ? -9.719 18.75 13.211 1 98.81 140 GLU B N 1
ATOM 2356 C CA . GLU B 1 140 ? -8.617 19.625 12.82 1 98.81 140 GLU B CA 1
ATOM 2357 C C . GLU B 1 140 ? -7.348 19.297 13.609 1 98.81 140 GLU B C 1
ATOM 2359 O O . GLU B 1 140 ? -7.406 19.078 14.82 1 98.81 140 GLU B O 1
ATOM 2364 N N . ASP B 1 141 ? -6.285 19.188 12.875 1 98.88 141 ASP B N 1
ATOM 2365 C CA . ASP B 1 141 ? -4.953 19.109 13.469 1 98.88 141 ASP B CA 1
ATOM 2366 C C . ASP B 1 141 ? -4.527 20.453 14.055 1 98.88 141 ASP B C 1
ATOM 2368 O O . ASP B 1 141 ? -4.523 21.469 13.359 1 98.88 141 ASP B O 1
ATOM 2372 N N . ASP B 1 142 ? -4.074 20.484 15.273 1 98.81 142 ASP B N 1
ATOM 2373 C CA . ASP B 1 142 ? -3.682 21.75 15.883 1 98.81 142 ASP B CA 1
ATOM 2374 C C . ASP B 1 142 ? -2.199 22.031 15.648 1 98.81 142 ASP B C 1
ATOM 2376 O O . ASP B 1 142 ? -1.655 23 16.188 1 98.81 142 ASP B O 1
ATOM 2380 N N . LEU B 1 143 ? -1.479 21.141 14.961 1 98.69 143 LEU B N 1
ATOM 2381 C CA . LEU B 1 143 ? -0.12 21.297 14.453 1 98.69 143 LEU B CA 1
ATOM 2382 C C . LEU B 1 143 ? 0.882 21.344 15.602 1 98.69 143 LEU B C 1
ATOM 2384 O O . LEU B 1 143 ? 1.93 21.984 15.492 1 98.69 143 LEU B O 1
ATOM 2388 N N . GLY B 1 144 ? 0.47 20.766 16.672 1 98.25 144 GLY B N 1
ATOM 2389 C CA . GLY B 1 144 ? 1.352 20.75 17.828 1 98.25 144 GLY B CA 1
ATOM 2390 C C . GLY B 1 144 ? 1.298 22.047 18.609 1 98.25 144 GLY B C 1
ATOM 2391 O O . GLY B 1 144 ? 2.096 22.25 19.531 1 98.25 144 GLY B O 1
ATOM 2392 N N . LEU B 1 145 ? 0.365 22.875 18.344 1 97.75 145 LEU B N 1
ATOM 2393 C CA . LEU B 1 145 ? 0.332 24.219 18.938 1 97.75 145 LEU B CA 1
ATOM 2394 C C . LEU B 1 145 ? -0.839 24.359 19.891 1 97.75 145 LEU B C 1
ATOM 2396 O O . LEU B 1 145 ? -0.969 25.375 20.578 1 97.75 145 LEU B O 1
ATOM 2400 N N . GLY B 1 146 ? -1.708 23.422 20.031 1 97.12 146 GLY B N 1
ATOM 2401 C CA . GLY B 1 146 ? -2.986 23.562 20.719 1 97.12 146 GLY B CA 1
ATOM 2402 C C . GLY B 1 146 ? -2.881 23.406 22.219 1 97.12 146 GLY B C 1
ATOM 2403 O O . GLY B 1 146 ? -3.795 23.797 22.953 1 97.12 146 GLY B O 1
ATOM 2404 N N . GLY B 1 147 ? -1.823 22.703 22.703 1 96.69 147 GLY B N 1
ATOM 2405 C CA . GLY B 1 147 ? -1.632 22.562 24.141 1 96.69 147 GLY B CA 1
ATOM 2406 C C . GLY B 1 147 ? -2.344 21.344 24.719 1 96.69 147 GLY B C 1
ATOM 2407 O O . GLY B 1 147 ? -2.188 21.031 25.891 1 96.69 147 GLY B O 1
ATOM 2408 N N . HIS B 1 148 ? -3.154 20.703 23.969 1 96.94 148 HIS B N 1
ATOM 2409 C CA . HIS B 1 148 ? -3.787 19.453 24.406 1 96.94 148 HIS B CA 1
ATOM 2410 C C . HIS B 1 148 ? -2.75 18.375 24.672 1 96.94 148 HIS B C 1
ATOM 2412 O O . HIS B 1 148 ? -1.64 18.422 24.141 1 96.94 148 HIS B O 1
ATOM 2418 N N . GLU B 1 149 ? -3.074 17.328 25.422 1 97.88 149 GLU B N 1
ATOM 2419 C CA . GLU B 1 149 ? -2.152 16.266 25.812 1 97.88 149 GLU B CA 1
ATOM 2420 C C . GLU B 1 149 ? -1.608 15.531 24.594 1 97.88 149 GLU B C 1
ATOM 2422 O O . GLU B 1 149 ? -0.488 15.016 24.625 1 97.88 149 GLU B O 1
ATOM 2427 N N . THR B 1 150 ? -2.395 15.445 23.484 1 98 150 THR B N 1
ATOM 2428 C CA . THR B 1 150 ? -1.941 14.703 22.312 1 98 150 THR B CA 1
ATOM 2429 C C . THR B 1 150 ? -1.456 15.664 21.219 1 98 150 THR B C 1
ATOM 2431 O O . THR B 1 150 ? -1.163 15.242 20.109 1 98 150 THR B O 1
ATOM 2434 N N . SER B 1 151 ? -1.382 16.953 21.547 1 98.62 151 SER B N 1
ATOM 2435 C CA . SER B 1 151 ? -0.979 17.953 20.578 1 98.62 151 SER B CA 1
ATOM 2436 C C . SER B 1 151 ? 0.404 17.656 20 1 98.62 151 SER B C 1
ATOM 2438 O O . SER B 1 151 ? 0.592 17.656 18.781 1 98.62 151 SER B O 1
ATOM 2440 N N . LEU B 1 152 ? 1.363 17.266 20.812 1 98.38 152 LEU B N 1
ATOM 2441 C CA . LEU B 1 152 ? 2.756 17.125 20.391 1 98.38 152 LEU B CA 1
ATOM 2442 C C . LEU B 1 152 ? 3.018 15.727 19.844 1 98.38 152 LEU B C 1
ATOM 2444 O O . LEU B 1 152 ? 4.109 15.453 19.344 1 98.38 152 LEU B O 1
ATOM 2448 N N . THR B 1 153 ? 2.049 14.898 19.922 1 98.19 153 THR B N 1
ATOM 2449 C CA . THR B 1 153 ? 2.24 13.547 19.391 1 98.19 153 THR B CA 1
ATOM 2450 C C . THR B 1 153 ? 1.437 13.344 18.109 1 98.19 153 THR B C 1
ATOM 2452 O O . THR B 1 153 ? 1.94 12.773 17.141 1 98.19 153 THR B O 1
ATOM 2455 N N . THR B 1 154 ? 0.147 13.922 18.125 1 98.12 154 THR B N 1
ATOM 2456 C CA . THR B 1 154 ? -0.708 13.609 16.984 1 98.12 154 THR B CA 1
ATOM 2457 C C . THR B 1 154 ? -1.356 14.883 16.438 1 98.12 154 THR B C 1
ATOM 2459 O O . THR B 1 154 ? -2.131 14.828 15.477 1 98.12 154 THR B O 1
ATOM 2462 N N . GLY B 1 155 ? -1.134 16.031 17.078 1 98.69 155 GLY B N 1
ATOM 2463 C CA . GLY B 1 155 ? -1.811 17.25 16.703 1 98.69 155 GLY B CA 1
ATOM 2464 C C . GLY B 1 155 ? -3.256 17.312 17.156 1 98.69 155 GLY B C 1
ATOM 2465 O O . GLY B 1 155 ? -4.02 18.172 16.719 1 98.69 155 GLY B O 1
ATOM 2466 N N . ASN B 1 156 ? -3.609 16.297 18 1 98.69 156 ASN B N 1
ATOM 2467 C CA . ASN B 1 156 ? -4.98 16.234 18.484 1 98.69 156 ASN B CA 1
ATOM 2468 C C . ASN B 1 156 ? -5.988 16.25 17.344 1 98.69 156 ASN B C 1
ATOM 2470 O O . ASN B 1 156 ? -6.961 17 17.359 1 98.69 156 ASN B O 1
ATOM 2474 N N . ALA B 1 157 ? -5.781 15.477 16.375 1 98.62 157 ALA B N 1
ATOM 2475 C CA . ALA B 1 157 ? -6.543 15.547 15.141 1 98.62 157 ALA B CA 1
ATOM 2476 C C . ALA B 1 157 ? -7.758 14.625 15.188 1 98.62 157 ALA B C 1
ATOM 2478 O O . ALA B 1 157 ? -8.453 14.453 14.188 1 98.62 157 ALA B O 1
ATOM 2479 N N . GLY B 1 158 ? -8.016 13.891 16.297 1 98.38 158 GLY B N 1
ATOM 2480 C CA . GLY B 1 158 ? -9.203 13.07 16.453 1 98.38 158 GLY B CA 1
ATOM 2481 C C . GLY B 1 158 ? -9.086 11.703 15.812 1 98.38 158 GLY B C 1
ATOM 2482 O O . GLY B 1 158 ? -7.973 11.219 15.578 1 98.38 158 GLY B O 1
ATOM 2483 N N . SER B 1 159 ? -10.211 11.039 15.609 1 98.12 159 SER B N 1
ATOM 2484 C CA . SER B 1 159 ? -10.273 9.656 15.148 1 98.12 159 SER B CA 1
ATOM 2485 C C . SER B 1 159 ? -9.75 9.523 13.727 1 98.12 159 SER B C 1
ATOM 2487 O O . SER B 1 159 ? -9.695 10.508 12.984 1 98.12 159 SER B O 1
ATOM 2489 N N . ARG B 1 160 ? -9.398 8.328 13.383 1 98.62 160 ARG B N 1
ATOM 2490 C CA . ARG B 1 160 ? -8.969 8 12.031 1 98.62 160 ARG B CA 1
ATOM 2491 C C . ARG B 1 160 ? -10.164 7.621 11.156 1 98.62 160 ARG B C 1
ATOM 2493 O O . ARG B 1 160 ? -10.648 6.488 11.227 1 98.62 160 ARG B O 1
ATOM 2500 N N . VAL B 1 161 ? -10.617 8.516 10.328 1 98.31 161 VAL B N 1
ATOM 2501 C CA . VAL B 1 161 ? -11.875 8.398 9.594 1 98.31 161 VAL B CA 1
ATOM 2502 C C . VAL B 1 161 ? -11.719 7.395 8.453 1 98.31 161 VAL B C 1
ATOM 2504 O O . VAL B 1 161 ? -12.602 6.562 8.227 1 98.31 161 VAL B O 1
ATOM 2507 N N . VAL B 1 162 ? -10.742 7.48 7.703 1 98.75 162 VAL B N 1
ATOM 2508 C CA . VAL B 1 162 ? -10.469 6.602 6.57 1 98.75 162 VAL B CA 1
ATOM 2509 C C . VAL B 1 162 ? -8.961 6.504 6.344 1 98.75 162 VAL B C 1
ATOM 2511 O O . VAL B 1 162 ? -8.219 7.434 6.652 1 98.75 162 VAL B O 1
ATOM 2514 N N . CYS B 1 163 ? -8.523 5.391 5.867 1 98.88 163 CYS B N 1
ATOM 2515 C CA . CYS B 1 163 ? -7.102 5.176 5.613 1 98.88 163 CYS B CA 1
ATOM 2516 C C . CYS B 1 163 ? -6.895 4.188 4.469 1 98.88 163 CYS B C 1
ATOM 2518 O O . CYS B 1 163 ? -7.816 3.457 4.102 1 98.88 163 CYS B O 1
ATOM 2520 N N . ALA B 1 164 ? -5.762 4.199 3.873 1 98.88 164 ALA B N 1
ATOM 2521 C CA . ALA B 1 164 ? -5.379 3.26 2.824 1 98.88 164 ALA B CA 1
ATOM 2522 C C . ALA B 1 164 ? -3.867 3.273 2.604 1 98.88 164 ALA B C 1
ATOM 2524 O O . ALA B 1 164 ? -3.193 4.25 2.939 1 98.88 164 ALA B O 1
ATOM 2525 N N . VAL B 1 165 ? -3.332 2.211 2.064 1 98.94 165 VAL B N 1
ATOM 2526 C CA . VAL B 1 165 ? -1.9 2.041 1.834 1 98.94 165 VAL B CA 1
ATOM 2527 C C . VAL B 1 165 ? -1.491 2.775 0.559 1 98.94 165 VAL B C 1
ATOM 2529 O O . VAL B 1 165 ? -2.201 2.727 -0.448 1 98.94 165 VAL B O 1
ATOM 2532 N N . ILE B 1 166 ? -0.346 3.445 0.605 1 98.94 166 ILE B N 1
ATOM 2533 C CA . ILE B 1 166 ? 0.227 4.152 -0.535 1 98.94 166 ILE B CA 1
ATOM 2534 C C . ILE B 1 166 ? 0.963 3.166 -1.438 1 98.94 166 ILE B C 1
ATOM 2536 O O . ILE B 1 166 ? 1.878 2.469 -0.991 1 98.94 166 ILE B O 1
ATOM 2540 N N . GLY B 1 167 ? 0.574 3.096 -2.688 1 98.94 167 GLY B N 1
ATOM 2541 C CA . GLY B 1 167 ? 1.121 2.104 -3.6 1 98.94 167 GLY B CA 1
ATOM 2542 C C . GLY B 1 167 ? 1.839 2.719 -4.785 1 98.94 167 GLY B C 1
ATOM 2543 O O . GLY B 1 167 ? 1.714 3.918 -5.043 1 98.94 167 GLY B O 1
ATOM 2544 N N . VAL B 1 168 ? 2.504 1.906 -5.523 1 98.81 168 VAL B N 1
ATOM 2545 C CA . VAL B 1 168 ? 3.262 2.309 -6.703 1 98.81 168 VAL B CA 1
ATOM 2546 C C . VAL B 1 168 ? 2.305 2.771 -7.801 1 98.81 168 VAL B C 1
ATOM 2548 O O . VAL B 1 168 ? 1.347 2.07 -8.133 1 98.81 168 VAL B O 1
ATOM 2551 N N . ASN B 1 169 ? 2.562 3.926 -8.352 1 98.69 169 ASN B N 1
ATOM 2552 C CA . ASN B 1 169 ? 1.781 4.422 -9.484 1 98.69 169 ASN B CA 1
ATOM 2553 C C . ASN B 1 169 ? 2.582 4.371 -10.781 1 98.69 169 ASN B C 1
ATOM 2555 O O . ASN B 1 169 ? 2.049 3.998 -11.828 1 98.69 169 ASN B O 1
ATOM 2559 N N . SER B 1 170 ? 3.848 4.883 -10.688 1 97.44 170 SER B N 1
ATOM 2560 C CA . SER B 1 170 ? 4.75 4.879 -11.836 1 97.44 170 SER B CA 1
ATOM 2561 C C . SER B 1 170 ? 6.188 5.145 -11.406 1 97.44 170 SER B C 1
ATOM 2563 O O . SER B 1 170 ? 6.43 5.797 -10.391 1 97.44 170 SER B O 1
ATOM 2565 N N . PRO B 1 171 ? 7.168 4.691 -12.242 1 95.62 171 PRO B N 1
ATOM 2566 C CA . PRO B 1 171 ? 7.102 3.756 -13.367 1 95.62 171 PRO B CA 1
ATOM 2567 C C . PRO B 1 171 ? 6.902 2.309 -12.922 1 95.62 171 PRO B C 1
ATOM 2569 O O . PRO B 1 171 ? 6.949 2.016 -11.727 1 95.62 171 PRO B O 1
ATOM 2572 N N . VAL B 1 172 ? 6.676 1.424 -13.852 1 93.62 172 VAL B N 1
ATOM 2573 C CA . VAL B 1 172 ? 6.453 0.01 -13.57 1 93.62 172 VAL B CA 1
ATOM 2574 C C . VAL B 1 172 ? 7.785 -0.673 -13.273 1 93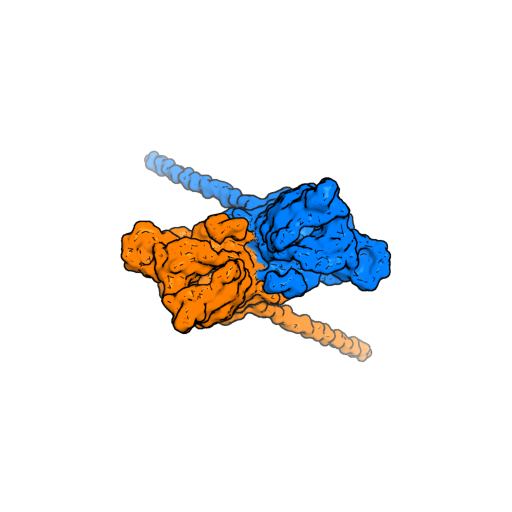.62 172 VAL B C 1
ATOM 2576 O O . VAL B 1 172 ? 7.824 -1.721 -12.625 1 93.62 172 VAL B O 1
ATOM 2579 N N . GLU B 1 173 ? 8.812 -0.093 -13.672 1 90.5 173 GLU B N 1
ATOM 2580 C CA . GLU B 1 173 ? 10.141 -0.66 -13.477 1 90.5 173 GLU B CA 1
ATOM 2581 C C . GLU B 1 173 ? 10.5 -0.731 -11.992 1 90.5 173 GLU B C 1
ATOM 2583 O O . GLU B 1 173 ? 9.883 -0.05 -11.172 1 90.5 173 GLU B O 1
ATOM 2588 N N . ALA B 1 174 ? 11.477 -1.483 -11.75 1 87.88 174 ALA B N 1
ATOM 2589 C CA . ALA B 1 174 ? 11.93 -1.674 -10.375 1 87.88 174 ALA B CA 1
ATOM 2590 C C . ALA B 1 174 ? 12.406 -0.357 -9.766 1 87.88 174 ALA B C 1
ATOM 2592 O O . ALA B 1 174 ? 13.117 0.415 -10.414 1 87.88 174 ALA B O 1
ATOM 2593 N N . TRP B 1 175 ? 11.867 -0.147 -8.531 1 85.5 175 TRP B N 1
ATOM 2594 C CA . TRP B 1 175 ? 12.344 1.001 -7.766 1 85.5 175 TRP B CA 1
ATOM 2595 C C . TRP B 1 175 ? 13.586 0.64 -6.961 1 85.5 175 TRP B C 1
ATOM 2597 O O . TRP B 1 175 ? 13.492 0.031 -5.895 1 85.5 175 TRP B O 1
ATOM 2607 N N . VAL B 1 176 ? 14.727 0.858 -7.48 1 82.56 176 VAL B N 1
ATOM 2608 C CA . VAL B 1 176 ? 15.969 0.507 -6.801 1 82.56 176 VAL B CA 1
ATOM 2609 C C . VAL B 1 176 ? 16.688 1.776 -6.336 1 82.56 176 VAL B C 1
ATOM 2611 O O . VAL B 1 176 ? 16.766 2.758 -7.078 1 82.56 176 VAL B O 1
ATOM 2614 N N . ASP B 1 177 ? 16.953 1.737 -5.031 1 73.38 177 ASP B N 1
ATOM 2615 C CA . ASP B 1 177 ? 17.703 2.893 -4.539 1 73.38 177 ASP B CA 1
ATOM 2616 C C . ASP B 1 177 ? 19.188 2.787 -4.898 1 73.38 177 ASP B C 1
ATOM 2618 O O . ASP B 1 177 ? 19.781 1.711 -4.805 1 73.38 177 ASP B O 1
ATOM 2622 N N . GLU B 1 178 ? 19.641 3.635 -5.762 1 58.62 178 GLU B N 1
ATOM 2623 C CA . GLU B 1 178 ? 21.062 3.654 -6.102 1 58.62 178 GLU B CA 1
ATOM 2624 C C . GLU B 1 178 ? 21.906 3.975 -4.879 1 58.62 178 GLU B C 1
ATOM 2626 O O . GLU B 1 178 ? 21.453 4.66 -3.961 1 58.62 178 GLU B O 1
#

Organism: Galleria mellonella (NCBI:txid7137)

pLDDT: mean 91.54, std 17.4, range [30.14, 99.0]

Secondary structure (DSSP, 8-state):
------------------PPPEEEEEEE-SS-EEEEEEEEETTEEEEEEEEE-SPSEEEEEEEES----SSGGGG-SB--TT-PPP--TT-SS--TTEEEEEEEESSSS-EEEEEEEESS-BSSGGGB-TTSEEEEESS---TT-S-STTHHHHTT--SEEEEEE-EEEE-SS-----/------------------PPPEEEEEEE-SS-EEEEEEEEETTEEEEEEEEE-SPSEEEEEEEES----SSGGGG-SB--TT-PPP--TT-SS--TTEEEEEEEBSSSS-EEEEEEEESS-BSSGGGB-TTSEEEEESS---TT-S-STTHHHHTT--SEEEEEE-EEEE-SS-----

InterPro domains:
  IPR001424 Superoxide dismutase, copper/zinc binding domain [PF00080] (32-166)
  IPR001424 Superoxide dismutase, copper/zinc binding domain [PR00068] (60-82)
  IPR001424 Superoxide dismutase, copper/zinc binding domain [PR00068] (116-138)
  IPR001424 Superoxide dismutase, copper/zinc binding domain [PR00068] (141-167)
  IPR001424 Superoxide dismutase, copper/zinc binding domain [cd00305] (22-163)
  IPR018152 Superoxide dismutase, copper/zinc, binding site [PS00332] (155-166)
  IPR024134 Superoxide dismutase (Cu/Zn) / superoxide dismutase copper chaperone [PTHR10003] (23-169)
  IPR036423 Superoxide dismutase-like, copper/zinc binding domain superfamily [G3DSA:2.60.40.200] (18-169)
  IPR036423 Superoxide dismutase-like, copper/zinc binding domain superfamily [SSF49329] (20-168)

Foldseek 3Di:
DPPPPPPPPPPCPDPPPPDWFKKKKWWDDPFKTKMWMWTDDPQATKIWIKMKGDDFDKFWKWWADALDPPPPCVLHFGQAPPPWWDFEQPDPTHGLTGPFIFGFDDDHITMTTDTDGGRRADCDDPNNRASIKIFIADAHQCGLPPPDPCCGGHSPRHHGDTMHGMHTDDDPDDDDDD/DPPPPPPPPPPCPPPPPPDWFKKKKWWDDPFKTKMWMWTDDPQATKIWIKMKGDDFDKFWKWWADALDPPPPCVLHFGQAPPPWWDFEQPDPTHGLTGPFIFGFDDDHITMTTDTDGGRRADCDDPNNRARIKMFIADAHQCGLPPPDPCCGGHSPRHHGPTMHGMHTDDDPDDDDDD